Protein AF-A0A812PXY2-F1 (afdb_monomer_lite)

Foldseek 3Di:
DVVVVVVVVVVVVVVVVVVLVVLLVVLVVQCPDDEAEDQDPPDPCLPPVVVQANHKYKAKFWWPPVLKAWADQDWDADPVLDTATFTFIWTWGQHPVRATATEGPGTDGPVCPDCVNPDDDGFMKIFIFGKHQWDDQDPCCVPPPDDADLVVSGHHTGQQLSSLVSNPGPPSSNSRRTHGYTPDIGTPPPPPPDPVVVLVVVPPPPVVSVCVSNNDRDPCGPCNQVPPVDPPCPDPQADLCLLLPHDPCVVVVHPPPPSHDNDPVVSVSLVVDPCNVVSNVD

InterPro domains:
  IPR002994 Surfeit locus 1/Shy1 [PF02104] (2-168)
  IPR002994 Surfeit locus 1/Shy1 [PS50895] (1-282)
  IPR002994 Surfeit locus 1/Shy1 [cd06662] (8-165)
  IPR045214 Surfeit locus 1/4 [PTHR23427] (3-172)

Radius of gyration: 22.02 Å; chains: 1; bounding box: 52×73×51 Å

Sequence (282 aa):
MCFLLVSSLGMWQLRRMKWKKELIEMRRQRLAMPRIQVTGSPFPWKDQVQDYIYRVVEVRGVFDHTNEMHVGPRPGSDESGETTPGVLVVTPLRLEDGSTVMVNRGHLAAHRMDRATRPEVPTWVRVRGVLEEGEIPNLIGRYARIKNRPDRNQYLYLIAPELAENANARNHEECSQAALQAFEPLYSNWRVEDDLSRMYLKDACSICLEAFVLGTNRDVSKKDKINGPGLNFSADDYCKYFLVGYCPGKTLGREVESNKLHSIGVREEFKAHKDYEKYKRS

pLDDT: mean 73.77, std 17.9, range [30.12, 94.25]

Organism: NCBI:txid878477

Secondary structure (DSSP, 8-state):
-HHHHHHHHHHHHHHHHHHHHHHHHHHHHHHHSPPEEE-SSSPTTSS-HHHHTT-EEEEEEEE-GGG-EEEEEEEEE-TT--EEEEEEEEEEEEETTS-EEEEEEEEEEGGG--GGG------EEEEEEEEE-B----HHHHHHPPPPBGGGTEESS-BHHHHHHHTT-TTHHHHHH-EEEEEEEEETTS-TT-HHHHHHHH---HHHHHHHHH-TT----HHHHHHSS---TTSTTB-HHHHHT--HHHHTT------SB--HHHHHHHHH-TTHHHHHT-

Structure (mmCIF, N/CA/C/O backbone):
data_AF-A0A812PXY2-F1
#
_entry.id   AF-A0A812PXY2-F1
#
loop_
_atom_site.group_PDB
_atom_site.id
_atom_site.type_symbol
_atom_site.label_atom_id
_atom_site.label_alt_id
_atom_site.label_comp_id
_atom_site.label_asym_id
_atom_site.label_entity_id
_atom_site.label_seq_id
_atom_site.pdbx_PDB_ins_code
_atom_site.Cartn_x
_atom_site.Cartn_y
_atom_site.Cartn_z
_atom_site.occupancy
_atom_site.B_iso_or_equiv
_atom_site.auth_seq_id
_atom_site.auth_comp_id
_atom_site.auth_asym_id
_atom_site.auth_atom_id
_atom_site.pdbx_PDB_model_num
ATOM 1 N N . MET A 1 1 ? 0.255 43.396 15.398 1.00 71.88 1 MET A N 1
ATOM 2 C CA . MET A 1 1 ? 0.038 42.481 14.252 1.00 71.88 1 MET A CA 1
ATOM 3 C C . MET A 1 1 ? 0.950 41.250 14.304 1.00 71.88 1 MET A C 1
ATOM 5 O O . MET A 1 1 ? 0.424 40.147 14.327 1.00 71.88 1 MET A O 1
ATOM 9 N N . CYS A 1 2 ? 2.280 41.397 14.423 1.00 84.94 2 CYS A N 1
ATOM 10 C CA . CYS A 1 2 ? 3.213 40.253 14.480 1.00 84.94 2 CYS A CA 1
ATOM 11 C C . CYS A 1 2 ? 2.979 39.288 15.656 1.00 84.94 2 CYS A C 1
ATOM 13 O O . CYS A 1 2 ? 3.056 38.080 15.469 1.00 84.94 2 CYS A O 1
ATOM 15 N N . PHE A 1 3 ? 2.632 39.799 16.844 1.00 90.06 3 PHE A N 1
ATOM 16 C CA . PHE A 1 3 ? 2.371 38.956 18.018 1.00 90.06 3 PHE A CA 1
ATOM 17 C C . PHE A 1 3 ? 1.226 37.956 17.783 1.00 90.06 3 PHE A C 1
ATOM 19 O O . PHE A 1 3 ? 1.390 36.766 18.016 1.00 90.06 3 PHE A O 1
ATOM 26 N N . LEU A 1 4 ?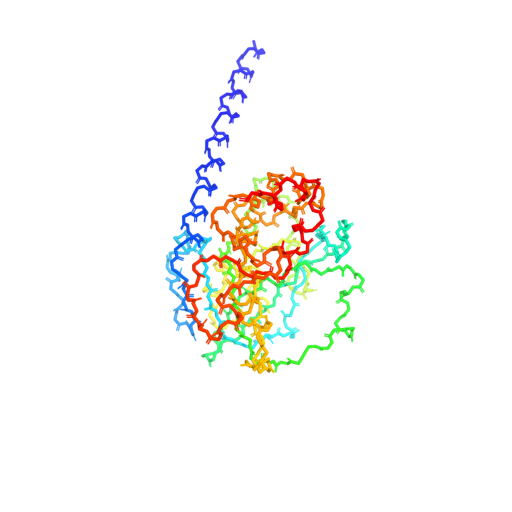 0.102 38.412 17.215 1.00 93.88 4 LEU A N 1
ATOM 27 C CA . LEU A 1 4 ? -1.055 37.555 16.922 1.00 93.88 4 LEU A CA 1
ATOM 28 C C . LEU A 1 4 ? -0.730 36.465 15.893 1.00 93.88 4 LEU A C 1
ATOM 30 O O . LEU A 1 4 ? -1.200 35.336 16.031 1.00 93.88 4 LEU A O 1
ATOM 34 N N . LEU A 1 5 ? 0.099 36.777 14.892 1.00 93.25 5 LEU A N 1
ATOM 35 C CA . LEU A 1 5 ? 0.554 35.798 13.901 1.00 93.25 5 LEU A CA 1
ATOM 36 C C . LEU A 1 5 ? 1.435 34.720 14.540 1.00 93.25 5 LEU A C 1
ATOM 38 O O . LEU A 1 5 ? 1.198 33.532 14.324 1.00 93.25 5 LEU A O 1
ATOM 42 N N . VAL A 1 6 ? 2.405 35.115 15.369 1.00 92.94 6 VAL A N 1
ATOM 43 C CA . VAL A 1 6 ? 3.306 34.174 16.053 1.00 92.94 6 VAL A CA 1
ATOM 44 C C . VAL A 1 6 ? 2.543 33.306 17.052 1.00 92.94 6 VAL A C 1
ATOM 46 O O . VAL A 1 6 ? 2.734 32.092 17.062 1.00 92.94 6 VAL A O 1
ATOM 49 N N . SER A 1 7 ? 1.627 33.876 17.839 1.00 93.12 7 SER A N 1
ATOM 50 C CA . SER A 1 7 ? 0.784 33.099 18.757 1.00 93.12 7 SER A CA 1
ATOM 51 C C . SER A 1 7 ? -0.128 32.117 18.012 1.00 93.12 7 SER A C 1
ATOM 53 O O . SER A 1 7 ? -0.275 30.971 18.441 1.00 93.12 7 SER A O 1
ATOM 55 N N . SER A 1 8 ? -0.692 32.521 16.867 1.00 93.75 8 SER A N 1
ATOM 56 C CA . SER A 1 8 ? -1.536 31.649 16.035 1.00 93.75 8 SER A CA 1
ATOM 57 C C . SER A 1 8 ? -0.739 30.491 15.431 1.00 93.75 8 SER A C 1
ATOM 59 O O . SER A 1 8 ? -1.168 29.337 15.502 1.00 93.75 8 SER A O 1
ATOM 61 N N . LEU A 1 9 ? 0.454 30.772 14.896 1.00 94.00 9 LEU A N 1
ATOM 62 C CA . LEU A 1 9 ? 1.370 29.749 14.388 1.00 94.00 9 LEU A CA 1
ATOM 63 C C . LEU A 1 9 ? 1.865 28.827 15.508 1.00 94.00 9 LEU A C 1
ATOM 65 O O . LEU A 1 9 ? 1.906 27.614 15.317 1.00 94.00 9 LEU A O 1
ATOM 69 N N . GLY A 1 10 ? 2.174 29.366 16.689 1.00 93.19 10 GLY A N 1
ATOM 70 C CA . GLY A 1 10 ? 2.560 28.583 17.864 1.00 93.19 10 GLY A CA 1
ATOM 71 C C . GLY A 1 10 ? 1.462 27.610 18.296 1.00 93.19 10 GLY A C 1
ATOM 72 O O . GLY A 1 10 ? 1.720 26.421 18.495 1.00 93.19 10 GLY A O 1
ATOM 73 N N . MET A 1 11 ? 0.209 28.071 18.344 1.00 94.25 11 MET A N 1
ATOM 74 C CA . MET A 1 11 ? -0.930 27.202 18.649 1.00 94.25 11 MET A CA 1
ATOM 75 C C . MET A 1 11 ? -1.147 26.136 17.567 1.00 94.25 11 MET A C 1
ATOM 77 O O . MET A 1 11 ? -1.445 24.981 17.885 1.00 94.25 11 MET A O 1
ATOM 81 N N . TRP A 1 12 ? -0.957 26.488 16.291 1.00 92.62 12 TRP A N 1
ATOM 82 C CA . TRP A 1 12 ? -1.013 25.523 15.192 1.00 92.62 12 TRP A CA 1
ATOM 83 C C . TRP A 1 12 ? 0.063 24.442 15.322 1.00 92.62 12 TRP A C 1
ATOM 85 O O . TRP A 1 12 ? -0.259 23.262 15.194 1.00 92.62 12 TRP A O 1
ATOM 95 N N . GLN A 1 13 ? 1.306 24.807 15.649 1.00 90.38 13 GLN A N 1
ATOM 96 C CA . GLN A 1 13 ? 2.397 23.848 15.864 1.00 90.38 13 GLN A CA 1
ATOM 97 C C . GLN A 1 13 ? 2.069 22.863 16.997 1.00 90.38 13 GLN A C 1
ATOM 99 O O . GLN A 1 13 ? 2.233 21.652 16.830 1.00 90.38 13 GLN A O 1
ATOM 104 N N . LEU A 1 14 ? 1.523 23.347 18.121 1.00 91.25 14 LEU A N 1
ATOM 105 C CA . LEU A 1 14 ? 1.106 22.486 19.235 1.00 91.25 14 LEU A CA 1
ATOM 106 C C . LEU A 1 14 ? -0.027 21.530 18.838 1.00 91.25 14 LEU A C 1
ATOM 108 O O . LEU A 1 14 ? 0.042 20.335 19.138 1.00 91.25 14 LEU A O 1
ATOM 112 N N . ARG A 1 15 ? -1.049 22.028 18.128 1.00 90.44 15 ARG A N 1
ATOM 113 C CA . ARG A 1 15 ? -2.142 21.192 17.596 1.00 90.44 15 ARG A CA 1
ATOM 114 C C . ARG A 1 15 ? -1.618 20.158 16.598 1.00 90.44 15 ARG A C 1
ATOM 116 O O . ARG A 1 15 ? -1.981 18.989 16.682 1.00 90.44 15 ARG A O 1
ATOM 123 N N . ARG A 1 16 ? -0.716 20.559 15.697 1.00 87.94 16 ARG A N 1
ATOM 124 C CA . ARG A 1 16 ? -0.094 19.684 14.694 1.00 87.94 16 ARG A CA 1
ATOM 125 C C . ARG A 1 16 ? 0.729 18.578 15.345 1.00 87.94 16 ARG A C 1
ATOM 127 O O . ARG A 1 16 ? 0.672 17.443 14.876 1.00 87.94 16 ARG A O 1
ATOM 134 N N . MET A 1 17 ? 1.466 18.891 16.412 1.00 91.12 17 MET A N 1
ATOM 135 C CA . MET A 1 17 ? 2.205 17.899 17.192 1.00 91.12 17 MET A CA 1
ATOM 136 C C . MET A 1 17 ? 1.257 16.896 17.858 1.00 91.12 17 MET A C 1
ATOM 138 O O . MET A 1 17 ? 1.492 15.696 17.735 1.00 91.12 17 MET A O 1
ATOM 142 N N . LYS A 1 18 ? 0.199 17.364 18.538 1.00 90.50 18 LYS A N 1
ATOM 143 C CA . LYS A 1 18 ? -0.792 16.483 19.185 1.00 90.50 18 LYS A CA 1
ATOM 144 C C . LYS A 1 18 ? -1.434 15.532 18.176 1.00 90.50 18 LYS A C 1
ATOM 146 O O . LYS A 1 18 ? -1.333 14.324 18.353 1.00 90.50 18 LYS A O 1
ATOM 151 N N . TRP A 1 19 ? -1.921 16.068 17.054 1.00 86.75 19 TRP A N 1
ATOM 152 C CA . TRP A 1 19 ? -2.482 15.258 15.971 1.00 86.75 19 TRP A CA 1
ATOM 153 C C . TRP A 1 19 ? -1.487 14.210 15.442 1.00 86.75 19 TRP A C 1
ATOM 155 O O . TRP A 1 19 ? -1.846 13.053 15.247 1.00 86.75 19 TRP A O 1
ATOM 165 N N . LYS A 1 20 ? -0.208 14.574 15.241 1.00 85.25 20 LYS A N 1
ATOM 166 C CA . LYS A 1 20 ? 0.814 13.598 14.818 1.00 85.25 20 LYS A CA 1
ATOM 167 C C . LYS A 1 20 ? 1.026 12.484 15.843 1.00 85.25 20 LYS A C 1
ATOM 169 O O . LYS A 1 20 ? 1.212 11.342 15.439 1.00 85.25 20 LYS A O 1
ATOM 174 N N . LYS A 1 21 ? 1.033 12.806 17.139 1.00 86.50 21 LYS A N 1
ATOM 175 C CA . LYS A 1 21 ? 1.196 11.807 18.206 1.00 86.50 21 LYS A CA 1
ATOM 176 C C . LYS A 1 21 ? 0.015 10.841 18.243 1.00 86.50 21 LYS A C 1
ATOM 178 O O . LYS A 1 21 ? 0.239 9.638 18.271 1.00 86.50 21 LYS A O 1
ATOM 183 N N . GLU A 1 22 ? -1.208 11.361 18.168 1.00 89.75 22 GLU A N 1
ATOM 184 C CA . GLU A 1 22 ? -2.434 10.553 18.105 1.00 89.75 22 GLU A CA 1
ATOM 185 C C . GLU A 1 22 ? -2.438 9.628 16.880 1.00 89.75 22 GLU A C 1
ATOM 187 O O . GLU A 1 22 ? -2.766 8.451 16.997 1.00 89.75 22 GLU A O 1
ATOM 192 N N . LEU A 1 23 ? -1.992 10.121 15.719 1.00 86.38 23 LEU A N 1
ATOM 193 C CA . LEU A 1 23 ? -1.883 9.316 14.500 1.00 86.38 23 LEU A CA 1
ATOM 194 C C . LEU A 1 23 ? -0.870 8.167 14.638 1.00 86.38 23 LEU A C 1
ATOM 196 O O . LEU A 1 23 ? -1.152 7.048 14.217 1.00 86.38 23 LEU A O 1
ATOM 200 N N . ILE A 1 24 ? 0.304 8.439 15.216 1.00 82.75 24 ILE A N 1
ATOM 201 C CA . ILE A 1 24 ? 1.340 7.422 15.464 1.00 82.75 24 ILE A CA 1
ATOM 202 C C . ILE A 1 24 ? 0.819 6.355 16.425 1.00 82.75 24 ILE A C 1
ATOM 204 O O . ILE A 1 24 ? 1.005 5.165 16.179 1.00 82.75 24 ILE A O 1
ATOM 208 N N . GLU A 1 25 ? 0.166 6.776 17.506 1.00 84.12 25 GLU A N 1
ATOM 209 C CA . GLU A 1 25 ? -0.363 5.862 18.514 1.00 84.12 25 GLU A CA 1
ATOM 210 C C . GLU A 1 25 ? -1.478 4.980 17.944 1.00 84.12 25 GLU A C 1
ATOM 212 O O . GLU A 1 25 ? -1.441 3.761 18.094 1.00 84.12 25 GLU A O 1
ATOM 217 N N . MET A 1 26 ? -2.401 5.566 17.179 1.00 87.50 26 MET A N 1
ATOM 218 C CA . MET A 1 26 ? -3.436 4.811 16.476 1.00 87.50 26 MET A CA 1
ATOM 219 C C . MET A 1 26 ? -2.831 3.773 15.517 1.00 87.50 26 MET A C 1
ATOM 221 O O . MET A 1 26 ? -3.258 2.618 15.525 1.00 87.50 26 MET A O 1
ATOM 225 N N . ARG A 1 27 ? -1.800 4.136 14.739 1.00 87.00 27 ARG A N 1
ATOM 226 C CA . ARG A 1 27 ? -1.104 3.181 13.859 1.00 87.00 27 ARG A CA 1
ATOM 227 C C . ARG A 1 27 ? -0.474 2.039 14.642 1.00 87.00 27 ARG A C 1
ATOM 229 O O . ARG A 1 27 ? -0.661 0.889 14.267 1.00 87.00 27 ARG A O 1
ATOM 236 N N . ARG A 1 28 ? 0.235 2.335 15.737 1.00 79.81 28 ARG A N 1
ATOM 237 C CA . ARG A 1 28 ? 0.838 1.306 16.604 1.00 79.81 28 ARG A CA 1
ATOM 238 C C . ARG A 1 28 ? -0.207 0.324 17.113 1.00 79.81 28 ARG A C 1
ATOM 240 O O . ARG A 1 28 ? -0.012 -0.881 16.993 1.00 79.81 28 ARG A O 1
ATOM 247 N N . GLN A 1 29 ? -1.323 0.838 17.622 1.00 82.56 29 GLN A N 1
ATOM 248 C CA . GLN A 1 29 ? -2.409 0.008 18.136 1.00 82.56 29 GLN A CA 1
ATOM 249 C C . GLN A 1 29 ? -2.995 -0.887 17.042 1.00 82.56 29 GLN A C 1
ATOM 251 O O . GLN A 1 29 ? -3.134 -2.086 17.256 1.00 82.56 29 GLN A O 1
ATOM 256 N N . ARG A 1 30 ? -3.285 -0.338 15.856 1.00 86.62 30 ARG A N 1
ATOM 257 C CA . ARG A 1 30 ? -3.870 -1.101 14.740 1.00 86.62 30 ARG A CA 1
ATOM 258 C C . ARG A 1 30 ? -2.914 -2.130 14.137 1.00 86.62 30 ARG A C 1
ATOM 260 O O . ARG A 1 30 ? -3.362 -3.211 13.758 1.00 86.62 30 ARG A O 1
ATOM 267 N N . LEU A 1 31 ? -1.618 -1.831 14.097 1.00 81.00 31 LEU A N 1
ATOM 268 C CA . LEU A 1 31 ? -0.589 -2.767 13.639 1.00 81.00 31 LEU A CA 1
ATOM 269 C C . LEU A 1 31 ? -0.352 -3.909 14.639 1.00 81.00 31 LEU A C 1
ATOM 271 O O . LEU A 1 31 ? -0.017 -5.012 14.221 1.00 81.00 31 LEU A O 1
ATOM 275 N N . ALA A 1 32 ? -0.567 -3.667 15.936 1.00 78.88 32 ALA A N 1
ATOM 276 C CA . ALA A 1 32 ? -0.479 -4.688 16.983 1.00 78.88 32 ALA A CA 1
ATOM 277 C C . ALA A 1 32 ? -1.732 -5.583 17.087 1.00 78.88 32 ALA A C 1
ATOM 279 O O . ALA A 1 32 ? -1.710 -6.595 17.788 1.00 78.88 32 ALA A O 1
ATOM 280 N N . MET A 1 33 ? -2.835 -5.229 16.417 1.00 81.12 33 MET A N 1
ATOM 281 C CA . MET A 1 33 ? -4.054 -6.044 16.418 1.00 81.12 33 MET A CA 1
ATOM 282 C C . MET A 1 33 ? -3.860 -7.366 15.661 1.00 81.12 33 MET A C 1
ATOM 284 O O . MET A 1 33 ? -3.040 -7.447 14.744 1.00 81.12 33 MET A O 1
ATOM 288 N N . PRO A 1 34 ? -4.677 -8.397 15.960 1.00 82.94 34 PRO A N 1
ATOM 289 C CA . PRO A 1 34 ? -4.674 -9.635 15.195 1.00 82.94 34 PRO A CA 1
ATOM 290 C C . PRO A 1 34 ? -4.859 -9.382 13.696 1.00 82.94 34 PRO A C 1
ATOM 292 O O . PRO A 1 34 ? -5.712 -8.584 13.279 1.00 82.94 34 PRO A O 1
ATOM 295 N N . ARG A 1 35 ? -4.058 -10.096 12.898 1.00 86.25 35 ARG A N 1
ATOM 296 C CA . ARG A 1 35 ? -4.095 -10.032 11.436 1.00 86.25 35 ARG A CA 1
ATOM 297 C C . ARG A 1 35 ? -5.448 -10.482 10.894 1.00 86.25 35 ARG A C 1
ATOM 299 O O . ARG A 1 35 ? -6.029 -11.456 11.373 1.00 86.25 35 ARG A O 1
ATOM 306 N N . ILE A 1 36 ? -5.908 -9.809 9.852 1.00 89.62 36 ILE A N 1
ATOM 307 C CA . ILE A 1 36 ? -7.141 -10.158 9.148 1.00 89.62 36 ILE A CA 1
ATOM 308 C C . ILE A 1 36 ? -6.786 -11.120 8.019 1.00 89.62 36 ILE A C 1
ATOM 310 O O . ILE A 1 36 ? -5.872 -10.853 7.244 1.00 89.62 36 ILE A O 1
ATOM 314 N N . GLN A 1 37 ? -7.495 -12.240 7.933 1.00 89.25 37 GLN A N 1
ATOM 315 C CA . GLN A 1 37 ? -7.378 -13.177 6.818 1.00 89.25 37 GLN A CA 1
ATOM 316 C C . GLN A 1 37 ? -8.470 -12.856 5.802 1.00 89.25 37 GLN A C 1
ATOM 318 O O . GLN A 1 37 ? -9.643 -12.811 6.173 1.00 89.25 37 GLN A O 1
ATOM 323 N N . VAL A 1 38 ? -8.096 -12.633 4.544 1.00 90.12 38 VAL A N 1
ATOM 324 C CA . VAL A 1 38 ? -9.052 -12.383 3.460 1.00 90.12 38 VAL A CA 1
ATOM 325 C C . VAL A 1 38 ? -8.894 -13.454 2.394 1.00 90.12 38 VAL A C 1
ATOM 327 O O . VAL A 1 38 ? -7.847 -13.581 1.760 1.00 90.12 38 VAL A O 1
ATOM 330 N N . THR A 1 39 ? -9.955 -14.237 2.221 1.00 87.19 39 THR A N 1
ATOM 331 C CA . THR A 1 39 ? -10.020 -15.365 1.281 1.00 87.19 39 THR A CA 1
ATOM 332 C C . THR A 1 39 ? -10.905 -15.082 0.070 1.00 87.19 39 THR A C 1
ATOM 334 O O . THR A 1 39 ? -10.841 -15.826 -0.902 1.00 87.19 39 THR A O 1
ATOM 337 N N . GLY A 1 40 ? -11.712 -14.019 0.110 1.00 89.50 40 GLY A N 1
ATOM 338 C CA . GLY A 1 40 ? -12.606 -13.635 -0.977 1.00 89.50 40 GLY A CA 1
ATOM 339 C C . GLY A 1 40 ? -13.506 -12.456 -0.615 1.00 89.50 40 GLY A C 1
ATOM 340 O O . GLY A 1 40 ? -13.426 -11.928 0.497 1.00 89.50 40 GLY A O 1
ATOM 341 N N . SER A 1 41 ? -14.348 -12.057 -1.564 1.00 88.00 41 SER A N 1
ATOM 342 C CA . SER A 1 41 ? -15.369 -11.016 -1.416 1.00 88.00 41 SER A CA 1
ATOM 343 C C . SER A 1 41 ? -16.653 -11.581 -0.768 1.00 88.00 41 SER A C 1
ATOM 345 O O . SER A 1 41 ? -17.022 -12.727 -1.044 1.00 88.00 41 SER A O 1
ATOM 347 N N . PRO A 1 42 ? -17.368 -10.804 0.070 1.00 90.75 42 PRO A N 1
ATOM 348 C CA . PRO A 1 42 ? -17.071 -9.423 0.445 1.00 90.75 42 PRO A CA 1
ATOM 349 C C . PRO A 1 42 ? -15.917 -9.304 1.442 1.00 90.75 42 PRO A C 1
ATOM 351 O O . PRO A 1 42 ? -15.810 -10.081 2.392 1.00 90.75 42 PRO A O 1
ATOM 354 N N . PHE A 1 43 ? -15.065 -8.297 1.248 1.00 91.56 43 PHE A N 1
ATOM 355 C CA . PHE A 1 43 ? -13.991 -8.002 2.192 1.00 91.56 43 PHE A CA 1
ATOM 356 C C . PHE A 1 43 ? -14.535 -7.491 3.536 1.00 91.56 43 PHE A C 1
ATOM 358 O O . PHE A 1 43 ? -15.528 -6.761 3.559 1.00 91.56 43 PHE A O 1
ATOM 365 N N . PRO A 1 44 ? -13.857 -7.783 4.667 1.00 90.50 44 PRO A N 1
ATOM 366 C CA . PRO A 1 44 ? -14.310 -7.374 6.004 1.00 90.50 44 PRO A CA 1
ATOM 367 C C . PRO A 1 44 ? -14.513 -5.865 6.185 1.00 90.50 44 PRO A C 1
ATOM 369 O O . PRO A 1 44 ? -15.232 -5.434 7.082 1.00 90.50 44 PRO A O 1
ATOM 372 N N . TRP A 1 45 ? -13.856 -5.060 5.352 1.00 90.44 45 TRP A N 1
ATOM 373 C CA . TRP A 1 45 ? -13.865 -3.604 5.422 1.00 90.44 45 TRP A CA 1
ATOM 374 C C . TRP A 1 45 ? -14.797 -2.932 4.412 1.00 90.44 45 TRP A C 1
ATOM 376 O O . TRP A 1 45 ? -14.796 -1.704 4.347 1.00 90.44 45 TRP A O 1
ATOM 386 N N . LYS A 1 46 ? -15.592 -3.708 3.660 1.00 89.94 46 LYS A N 1
ATOM 387 C CA . LYS A 1 46 ? -16.483 -3.210 2.602 1.00 89.94 46 LYS A CA 1
ATOM 388 C C . LYS A 1 46 ? -17.315 -1.998 3.032 1.00 89.94 46 LYS A C 1
ATOM 390 O O . LYS A 1 46 ? -17.405 -1.031 2.285 1.00 89.94 46 LYS A O 1
ATOM 395 N N . ASP A 1 47 ? -17.895 -2.036 4.228 1.00 89.38 47 ASP A N 1
ATOM 396 C CA . ASP A 1 47 ? -18.792 -0.972 4.697 1.00 89.38 47 ASP A CA 1
ATOM 397 C C . ASP A 1 47 ? -18.082 0.076 5.575 1.00 89.38 47 ASP A C 1
ATOM 399 O O . ASP A 1 47 ? -18.599 1.172 5.784 1.00 89.38 47 ASP A O 1
ATOM 403 N N . GLN A 1 48 ? -16.901 -0.246 6.118 1.00 90.19 48 GLN A N 1
ATOM 404 C CA . GLN A 1 48 ? -16.223 0.550 7.153 1.00 90.19 48 GLN A CA 1
ATOM 405 C C . GLN A 1 48 ? -14.698 0.574 6.982 1.00 90.19 48 GLN A C 1
ATOM 407 O O . GLN A 1 48 ? -13.951 0.297 7.917 1.00 90.19 48 GLN A O 1
ATOM 412 N N . VAL A 1 49 ? -14.198 0.941 5.797 1.00 90.31 49 VAL A N 1
ATOM 413 C CA . VAL A 1 49 ? -12.752 0.901 5.496 1.00 90.31 49 VAL A CA 1
ATOM 414 C C . VAL A 1 49 ? -11.870 1.640 6.508 1.00 90.31 49 VAL A C 1
ATOM 416 O O . VAL A 1 49 ? -10.798 1.155 6.874 1.00 90.31 49 VAL A O 1
ATOM 419 N N . GLN A 1 50 ? -12.352 2.762 7.040 1.00 90.56 50 GLN A N 1
ATOM 420 C CA . GLN A 1 50 ? -11.615 3.620 7.972 1.00 90.56 50 GLN A CA 1
ATOM 421 C C . GLN A 1 50 ? -11.232 2.929 9.289 1.00 90.56 50 GLN A C 1
ATOM 423 O O . GLN A 1 50 ? -10.203 3.270 9.886 1.00 90.56 50 GLN A O 1
ATOM 428 N N . ASP A 1 51 ? -11.991 1.920 9.715 1.00 91.06 51 ASP A N 1
ATOM 429 C CA . ASP A 1 51 ? -11.701 1.143 10.926 1.00 91.06 51 ASP A CA 1
ATOM 430 C C . ASP A 1 51 ? -10.616 0.083 10.693 1.00 91.06 51 ASP A C 1
ATOM 432 O O . ASP A 1 51 ? -9.968 -0.386 11.633 1.00 91.06 51 ASP A O 1
ATOM 436 N N . TYR A 1 52 ? -10.360 -0.241 9.426 1.00 92.44 52 TYR A N 1
ATOM 437 C CA . TYR A 1 52 ? -9.405 -1.256 8.998 1.00 92.44 52 TYR A CA 1
ATOM 438 C C . TYR A 1 52 ? -8.090 -0.675 8.466 1.00 92.44 52 TYR A C 1
ATOM 440 O O . TYR A 1 52 ? -7.093 -1.398 8.424 1.00 92.44 52 TYR A O 1
ATOM 448 N N . ILE A 1 53 ? -8.037 0.615 8.108 1.00 91.88 53 ILE A N 1
ATOM 449 C CA . ILE A 1 53 ? -6.786 1.271 7.690 1.00 91.88 53 ILE A CA 1
ATOM 450 C C . ILE A 1 53 ? -5.710 1.107 8.775 1.00 91.88 53 ILE A C 1
ATOM 452 O O . ILE A 1 53 ? -5.979 1.276 9.963 1.00 91.88 53 ILE A O 1
ATOM 456 N N . TYR A 1 54 ? -4.479 0.810 8.368 1.00 88.31 54 TYR A N 1
ATOM 457 C CA . TYR A 1 54 ? -3.325 0.485 9.211 1.00 88.31 54 TYR A CA 1
ATOM 458 C C . TYR A 1 54 ? -3.390 -0.861 9.946 1.00 88.31 54 TYR A C 1
ATOM 460 O O . TYR A 1 54 ? -2.536 -1.125 10.791 1.00 88.31 54 TYR A O 1
ATOM 468 N N . ARG A 1 55 ? -4.358 -1.734 9.639 1.00 90.19 55 ARG A N 1
ATOM 469 C CA . ARG A 1 55 ? -4.342 -3.123 10.122 1.00 90.19 55 ARG A CA 1
ATOM 470 C C . ARG A 1 55 ? -3.551 -4.027 9.182 1.00 90.19 55 ARG A C 1
ATOM 472 O O . ARG A 1 55 ? -3.497 -3.800 7.973 1.00 90.19 55 ARG A O 1
ATOM 479 N N . VAL A 1 56 ? -2.970 -5.080 9.753 1.00 86.06 56 VAL A N 1
ATOM 480 C CA . VAL A 1 56 ? -2.282 -6.130 8.993 1.00 86.06 56 VAL A CA 1
ATOM 481 C C . VAL A 1 56 ? -3.310 -7.063 8.358 1.00 86.06 56 VAL A C 1
ATOM 483 O O . VAL A 1 56 ? -4.170 -7.620 9.048 1.00 86.06 56 VAL A O 1
ATOM 486 N N . VAL A 1 57 ? -3.190 -7.261 7.049 1.00 90.56 57 VAL A N 1
ATOM 487 C CA . VAL A 1 57 ? -4.033 -8.152 6.251 1.00 90.56 57 VAL A CA 1
ATOM 488 C C . VAL A 1 57 ? -3.157 -9.202 5.570 1.00 90.56 57 VAL A C 1
ATOM 490 O O . VAL A 1 57 ? -2.084 -8.894 5.047 1.00 90.56 57 VAL A O 1
ATOM 493 N N . GLU A 1 58 ? -3.621 -10.448 5.582 1.00 86.62 58 GLU A N 1
ATOM 494 C CA . GLU A 1 58 ? -3.046 -11.570 4.844 1.00 86.62 58 GLU A CA 1
ATOM 495 C C . GLU A 1 58 ? -4.039 -12.024 3.770 1.00 86.62 58 GLU A C 1
ATOM 497 O O . GLU A 1 58 ? -5.207 -12.298 4.062 1.00 86.62 58 GLU A O 1
ATOM 502 N N . VAL A 1 59 ? -3.561 -12.095 2.531 1.00 90.12 59 VAL A N 1
ATOM 503 C CA . VAL A 1 59 ? -4.321 -12.524 1.349 1.00 90.12 59 VAL A CA 1
ATOM 504 C C . VAL A 1 59 ? -3.536 -13.585 0.593 1.00 90.12 59 VAL A C 1
ATOM 506 O O . VAL A 1 59 ? -2.303 -13.594 0.615 1.00 90.12 59 VAL A O 1
ATOM 509 N N . ARG A 1 60 ? -4.238 -14.473 -0.110 1.00 87.50 60 ARG A N 1
ATOM 510 C CA . ARG A 1 60 ? -3.628 -15.474 -0.990 1.00 87.50 60 ARG A CA 1
ATOM 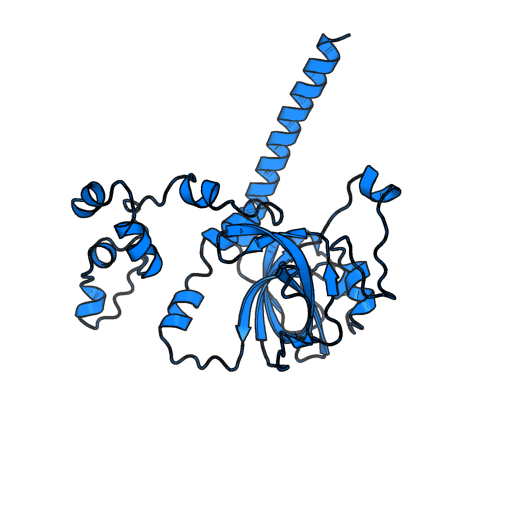511 C C . ARG A 1 60 ? -4.221 -15.367 -2.387 1.00 87.50 60 ARG A C 1
ATOM 513 O O . ARG A 1 60 ? -5.436 -15.385 -2.537 1.00 87.50 60 ARG A O 1
ATOM 520 N N . GLY A 1 61 ? -3.367 -15.288 -3.398 1.00 89.00 61 GLY A N 1
ATOM 521 C CA . GLY A 1 61 ? -3.800 -15.099 -4.776 1.00 89.00 61 GLY A CA 1
ATOM 522 C C . GLY A 1 61 ? -2.681 -15.284 -5.788 1.00 89.00 61 GLY A C 1
ATOM 523 O O . GLY A 1 61 ? -1.572 -15.680 -5.436 1.00 89.00 61 GLY A O 1
ATOM 524 N N . VAL A 1 62 ? -2.966 -14.964 -7.042 1.00 88.50 62 VAL A N 1
ATOM 525 C CA . VAL A 1 62 ? -1.996 -14.912 -8.138 1.00 88.50 62 VAL A CA 1
ATOM 526 C C . VAL A 1 62 ? -1.900 -13.471 -8.623 1.00 88.50 62 VAL A C 1
ATOM 528 O O . VAL A 1 62 ? -2.919 -12.806 -8.816 1.00 88.50 62 VAL A O 1
ATOM 531 N N . PHE A 1 63 ? -0.681 -12.964 -8.799 1.00 89.12 63 PHE A N 1
ATOM 532 C CA . PHE A 1 63 ? -0.482 -11.618 -9.327 1.00 89.12 63 PHE A CA 1
ATOM 533 C C . PHE A 1 63 ? -0.849 -11.550 -10.809 1.00 89.12 63 PHE A C 1
ATOM 535 O O . PHE A 1 63 ? -0.362 -12.325 -11.634 1.00 89.12 63 PHE A O 1
ATOM 542 N N . ASP A 1 64 ? -1.682 -10.575 -11.149 1.00 89.94 64 ASP A N 1
ATOM 543 C CA . ASP A 1 64 ? -1.997 -10.230 -12.525 1.00 89.94 64 ASP A CA 1
ATOM 544 C C . ASP A 1 64 ? -0.955 -9.239 -13.052 1.00 89.94 64 ASP A C 1
ATOM 546 O O . ASP A 1 64 ? -1.148 -8.022 -13.071 1.00 89.94 64 ASP A O 1
ATOM 550 N N . HIS A 1 65 ? 0.183 -9.781 -13.482 1.00 87.00 65 HIS A N 1
ATOM 551 C CA . HIS A 1 65 ? 1.281 -8.988 -14.034 1.00 87.00 65 HIS A CA 1
ATOM 552 C C . HIS A 1 65 ? 0.928 -8.307 -15.368 1.00 87.00 65 HIS A C 1
ATOM 554 O O . HIS A 1 65 ? 1.698 -7.471 -15.840 1.00 87.00 65 HIS A O 1
ATOM 560 N N . THR A 1 66 ? -0.189 -8.667 -16.018 1.00 86.12 66 THR A N 1
ATOM 561 C CA . THR A 1 66 ? -0.632 -7.986 -17.248 1.00 86.12 66 THR A CA 1
ATOM 562 C C . THR A 1 66 ? -1.159 -6.586 -16.958 1.00 86.12 66 THR A C 1
ATOM 564 O O . THR A 1 66 ? -0.931 -5.684 -17.758 1.00 86.12 66 THR A O 1
ATOM 567 N N . ASN A 1 67 ? -1.743 -6.398 -15.772 1.00 88.31 67 ASN A N 1
ATOM 568 C CA . ASN A 1 67 ? -2.283 -5.134 -15.280 1.00 88.31 67 ASN A CA 1
ATOM 569 C C . ASN A 1 67 ? -1.372 -4.508 -14.204 1.00 88.31 67 ASN A C 1
ATOM 571 O O . ASN A 1 67 ? -1.848 -3.891 -13.252 1.00 88.31 67 ASN A O 1
ATOM 575 N N . GLU A 1 68 ? -0.051 -4.693 -14.320 1.00 88.56 68 GLU A N 1
ATOM 576 C CA . GLU A 1 68 ? 0.926 -4.032 -13.448 1.00 88.56 68 GLU A CA 1
ATOM 577 C C . GLU A 1 68 ? 0.949 -2.520 -13.720 1.00 88.56 68 GLU A C 1
ATOM 579 O O . GLU A 1 68 ? 1.130 -2.078 -14.856 1.00 88.56 68 GLU A O 1
ATOM 584 N N . MET A 1 69 ? 0.792 -1.728 -12.660 1.00 90.62 69 MET A N 1
ATOM 585 C CA . MET A 1 69 ? 0.739 -0.269 -12.699 1.00 90.62 69 MET A CA 1
ATOM 586 C C . MET A 1 69 ? 1.984 0.320 -12.036 1.00 90.62 69 MET A C 1
ATOM 588 O O . MET A 1 69 ? 2.397 -0.107 -10.955 1.00 90.62 69 MET A O 1
ATOM 592 N N . HIS A 1 70 ? 2.573 1.336 -12.667 1.00 90.19 70 HIS A N 1
ATOM 593 C CA . HIS A 1 70 ? 3.731 2.056 -12.136 1.00 90.19 70 HIS A CA 1
ATOM 594 C C . HIS A 1 70 ? 3.311 3.448 -11.671 1.00 90.19 70 HIS A C 1
ATOM 596 O O . HIS A 1 70 ? 2.844 4.263 -12.468 1.00 90.19 70 HIS A O 1
ATOM 602 N N . VAL A 1 71 ? 3.483 3.719 -10.376 1.00 89.62 71 VAL A N 1
ATOM 603 C CA . VAL A 1 71 ? 3.151 5.001 -9.746 1.00 89.62 71 VAL A CA 1
ATOM 604 C C . VAL A 1 71 ? 4.434 5.786 -9.483 1.00 89.62 71 VAL A C 1
ATOM 606 O O . VAL A 1 71 ? 5.225 5.425 -8.611 1.00 89.62 71 VAL A O 1
ATOM 609 N N . GLY A 1 72 ? 4.662 6.884 -10.196 1.00 87.25 72 GLY A N 1
ATOM 610 C CA . GLY A 1 72 ? 5.837 7.717 -9.959 1.00 87.25 72 GLY A CA 1
ATOM 611 C C . GLY A 1 72 ? 5.922 8.967 -10.820 1.00 87.25 72 GLY A C 1
ATOM 612 O O . GLY A 1 72 ? 4.953 9.320 -11.479 1.00 87.25 72 GLY A O 1
ATOM 613 N N . PRO A 1 73 ? 7.058 9.679 -10.791 1.00 86.50 73 PRO A N 1
ATOM 614 C CA . PRO A 1 73 ? 8.332 9.283 -10.181 1.00 86.50 73 PRO A CA 1
ATOM 615 C C . PRO A 1 73 ? 8.303 9.266 -8.643 1.00 86.50 73 PRO A C 1
ATOM 617 O O . PRO A 1 73 ? 7.663 10.105 -8.011 1.00 86.50 73 PRO A O 1
ATOM 620 N N . ARG A 1 74 ? 9.025 8.316 -8.037 1.00 82.88 74 ARG A N 1
ATOM 621 C CA . ARG A 1 74 ? 9.201 8.178 -6.584 1.00 82.88 74 ARG A CA 1
ATOM 622 C C . ARG A 1 74 ? 10.678 8.047 -6.224 1.00 82.88 74 ARG A C 1
ATOM 624 O O . ARG A 1 74 ? 11.375 7.243 -6.847 1.00 82.88 74 ARG A O 1
ATOM 631 N N . PRO A 1 75 ? 11.172 8.809 -5.234 1.00 76.00 75 PRO A N 1
ATOM 632 C CA . PRO A 1 75 ? 12.453 8.487 -4.632 1.00 76.00 75 PRO A CA 1
ATOM 633 C C . PRO A 1 75 ? 12.305 7.171 -3.865 1.00 76.00 75 PRO A C 1
ATOM 635 O O . PRO A 1 75 ? 11.274 6.930 -3.240 1.00 76.00 75 PRO A O 1
ATOM 638 N N . GLY A 1 76 ? 13.327 6.335 -3.928 1.00 69.69 76 GLY A N 1
ATOM 639 C CA . GLY A 1 76 ? 13.448 5.160 -3.080 1.00 69.69 76 GLY A CA 1
ATOM 640 C C . GLY A 1 76 ? 14.900 4.920 -2.727 1.00 69.69 76 GLY A C 1
ATOM 641 O O . GLY A 1 76 ? 15.772 5.723 -3.068 1.00 69.69 76 GLY A O 1
ATOM 642 N N . SER A 1 77 ? 15.156 3.808 -2.058 1.00 59.66 77 SER A N 1
ATOM 643 C CA . SER A 1 77 ? 16.499 3.378 -1.686 1.00 59.66 77 SER A CA 1
ATOM 644 C C . SER A 1 77 ? 16.843 2.097 -2.435 1.00 59.66 77 SER A C 1
ATOM 646 O O . SER A 1 77 ? 16.043 1.162 -2.448 1.00 59.66 77 SER A O 1
ATOM 648 N N . ASP A 1 78 ? 18.010 2.046 -3.071 1.00 59.00 78 ASP A N 1
ATOM 649 C CA . ASP A 1 78 ? 18.499 0.795 -3.654 1.00 59.00 78 ASP A CA 1
ATOM 650 C C . ASP A 1 78 ? 19.083 -0.146 -2.580 1.00 59.00 78 ASP A C 1
ATOM 652 O O . ASP A 1 78 ? 19.143 0.182 -1.392 1.00 59.00 78 ASP A O 1
ATOM 656 N N . GLU A 1 79 ? 19.533 -1.332 -2.998 1.00 52.66 79 GLU A N 1
ATOM 657 C CA . GLU A 1 79 ? 20.181 -2.325 -2.124 1.00 52.66 79 GLU A CA 1
ATOM 658 C C . GLU A 1 79 ? 21.433 -1.761 -1.411 1.00 52.66 79 GLU A C 1
ATOM 660 O O . GLU A 1 79 ? 21.786 -2.208 -0.318 1.00 52.66 79 GLU A O 1
ATOM 665 N N . SER A 1 80 ? 22.071 -0.732 -1.984 1.00 53.03 80 SER A N 1
ATOM 666 C CA . SER A 1 80 ? 23.232 -0.031 -1.411 1.00 53.03 80 SER A CA 1
ATOM 667 C C . SER A 1 80 ? 22.841 1.006 -0.343 1.00 53.03 80 SER A C 1
ATOM 669 O O . SER A 1 80 ? 23.675 1.399 0.495 1.00 53.03 80 SER A O 1
ATOM 671 N N . GLY A 1 81 ? 21.564 1.401 -0.317 1.00 55.03 81 GLY A N 1
ATOM 672 C CA . GLY A 1 81 ? 20.997 2.440 0.540 1.00 55.03 81 GLY A CA 1
ATOM 673 C C . GLY A 1 81 ? 21.138 3.854 -0.028 1.00 55.03 81 GLY A C 1
ATOM 674 O O . GLY A 1 81 ? 21.021 4.817 0.735 1.00 55.03 81 GLY A O 1
ATOM 675 N N . GLU A 1 82 ? 21.421 3.988 -1.324 1.00 63.22 82 GLU A N 1
ATOM 676 C CA . GLU A 1 82 ? 21.485 5.270 -2.022 1.00 63.22 82 GLU A CA 1
ATOM 677 C C . GLU A 1 82 ? 20.099 5.680 -2.530 1.00 63.22 82 GLU A C 1
ATOM 679 O O . GLU A 1 82 ? 19.294 4.847 -2.956 1.00 63.22 82 GLU A O 1
ATOM 684 N N . THR A 1 83 ? 19.803 6.983 -2.482 1.00 71.94 83 THR A N 1
ATOM 685 C CA . THR A 1 83 ? 18.541 7.503 -3.013 1.00 71.94 83 THR A CA 1
ATOM 686 C C . THR A 1 83 ? 18.536 7.372 -4.528 1.00 71.94 83 THR A C 1
ATOM 688 O O . THR A 1 83 ? 19.261 8.086 -5.220 1.00 71.94 83 THR A O 1
ATOM 691 N N . THR A 1 84 ? 17.676 6.500 -5.045 1.00 74.69 84 THR A N 1
ATOM 692 C CA . THR A 1 84 ? 17.515 6.281 -6.481 1.00 74.69 84 THR A CA 1
ATOM 693 C C . THR A 1 84 ? 16.112 6.675 -6.943 1.00 74.69 84 THR A C 1
ATOM 695 O O . THR A 1 84 ? 15.119 6.429 -6.248 1.00 74.69 84 THR A O 1
ATOM 698 N N . PRO A 1 85 ? 15.984 7.315 -8.118 1.00 83.38 85 PRO A N 1
ATOM 699 C CA . PRO A 1 85 ? 14.680 7.546 -8.715 1.00 83.38 85 PRO A CA 1
ATOM 700 C C . PRO A 1 85 ? 14.080 6.217 -9.190 1.00 83.38 85 PRO A C 1
ATOM 702 O O . PRO A 1 85 ? 14.777 5.335 -9.700 1.00 83.38 85 PRO A O 1
ATOM 705 N N . GLY A 1 86 ? 12.768 6.085 -9.055 1.00 85.75 86 GLY A N 1
ATOM 706 C CA . GLY A 1 86 ? 12.039 4.897 -9.472 1.00 85.75 86 GLY A CA 1
ATOM 707 C C . GLY A 1 86 ? 10.532 5.108 -9.460 1.00 85.75 86 GLY A C 1
ATOM 708 O O . GLY A 1 86 ? 10.046 6.235 -9.585 1.00 85.75 86 GLY A O 1
ATOM 709 N N . VAL A 1 87 ? 9.798 4.013 -9.333 1.00 86.12 87 VAL A N 1
ATOM 710 C CA . VAL A 1 87 ? 8.331 3.967 -9.302 1.00 86.12 87 VAL A CA 1
ATOM 711 C C . VAL A 1 87 ? 7.881 3.026 -8.195 1.00 86.12 87 VAL A C 1
ATOM 713 O O . VAL A 1 87 ? 8.605 2.106 -7.832 1.00 86.12 87 VAL A O 1
ATOM 716 N N . LEU A 1 88 ? 6.685 3.230 -7.658 1.00 86.38 88 LEU A N 1
ATOM 717 C CA . LEU A 1 88 ? 6.008 2.206 -6.871 1.00 86.38 88 LEU A CA 1
ATOM 718 C C . LEU A 1 88 ? 5.287 1.256 -7.824 1.00 86.38 88 LEU A C 1
ATOM 720 O O . LEU A 1 88 ? 4.603 1.703 -8.746 1.00 86.38 88 LEU A O 1
ATOM 724 N N . VAL A 1 89 ? 5.437 -0.042 -7.598 1.00 87.75 89 VAL A N 1
ATOM 725 C CA . VAL A 1 89 ? 4.783 -1.070 -8.408 1.00 87.75 89 VAL A CA 1
ATOM 726 C C . VAL A 1 89 ? 3.513 -1.509 -7.700 1.00 87.75 89 VAL A C 1
ATOM 728 O O . VAL A 1 89 ? 3.570 -2.111 -6.629 1.00 87.75 89 VAL A O 1
ATOM 731 N N . VAL A 1 90 ? 2.363 -1.226 -8.304 1.00 91.38 90 VAL A N 1
ATOM 732 C CA . VAL A 1 90 ? 1.067 -1.713 -7.833 1.00 91.38 90 VAL A CA 1
ATOM 733 C C . VAL A 1 90 ? 0.597 -2.808 -8.778 1.00 91.38 90 VAL A C 1
ATOM 735 O O . VAL A 1 90 ? 0.446 -2.582 -9.976 1.00 91.38 90 VAL A O 1
ATOM 738 N N . THR A 1 91 ? 0.362 -4.003 -8.247 1.00 91.19 91 THR A N 1
ATOM 739 C CA . THR A 1 91 ? -0.082 -5.153 -9.038 1.00 91.19 91 THR A CA 1
ATOM 740 C C . THR A 1 91 ? -1.380 -5.705 -8.452 1.00 91.19 91 THR A C 1
ATOM 742 O O . THR A 1 91 ? -1.443 -5.957 -7.244 1.00 91.19 91 THR A O 1
ATOM 745 N N . PRO A 1 92 ? -2.422 -5.918 -9.272 1.00 93.88 92 PRO A N 1
ATOM 746 C CA . PRO A 1 92 ? -3.624 -6.611 -8.834 1.00 93.88 92 PRO A CA 1
ATOM 747 C C . PRO A 1 92 ? -3.304 -8.052 -8.421 1.00 93.88 92 PRO A C 1
ATOM 749 O O . PRO A 1 92 ? -2.650 -8.790 -9.158 1.00 93.88 92 PRO A O 1
ATOM 752 N N . LEU A 1 93 ? -3.785 -8.474 -7.256 1.00 92.31 93 LEU A N 1
ATOM 753 C CA . LEU A 1 93 ? -3.721 -9.857 -6.793 1.00 92.31 93 LEU A CA 1
ATOM 754 C C . LEU A 1 93 ? -5.106 -10.490 -6.945 1.00 92.31 93 LEU A C 1
ATOM 756 O O . LEU A 1 93 ? -6.055 -10.041 -6.302 1.00 92.31 93 LEU A O 1
ATOM 760 N N . ARG A 1 94 ? -5.223 -11.518 -7.790 1.00 92.38 94 ARG A N 1
ATOM 761 C CA . ARG A 1 94 ? -6.461 -12.281 -8.014 1.00 92.38 94 ARG A CA 1
ATOM 762 C C . ARG A 1 94 ? -6.570 -13.410 -6.992 1.00 92.38 94 ARG A C 1
ATOM 764 O O . ARG A 1 94 ? -5.680 -14.255 -6.927 1.00 92.38 94 ARG A O 1
ATOM 771 N N . LEU A 1 95 ? -7.633 -13.415 -6.196 1.00 91.12 95 LEU A N 1
ATOM 772 C CA . LEU A 1 95 ? -7.913 -14.434 -5.181 1.00 91.12 95 LEU A CA 1
ATOM 773 C C . LEU A 1 95 ? -8.579 -15.674 -5.806 1.00 91.12 95 LEU A C 1
ATOM 775 O O . LEU A 1 95 ? -8.977 -15.665 -6.972 1.00 91.12 95 LEU A O 1
ATOM 779 N N . GLU A 1 96 ? -8.700 -16.749 -5.020 1.00 88.69 96 GLU A N 1
ATOM 780 C CA . GLU A 1 96 ? -9.310 -18.027 -5.435 1.00 88.69 96 GLU A CA 1
ATOM 781 C C . GLU A 1 96 ? -10.761 -17.873 -5.936 1.00 88.69 96 GLU A C 1
ATOM 783 O O . GLU A 1 96 ? -11.173 -18.573 -6.857 1.00 88.69 96 GLU A O 1
ATOM 788 N N . ASP A 1 97 ? -11.520 -16.921 -5.391 1.00 88.38 97 ASP A N 1
ATOM 789 C CA . ASP A 1 97 ? -12.910 -16.623 -5.772 1.00 88.38 97 ASP A CA 1
ATOM 790 C C . ASP A 1 97 ? -13.043 -15.683 -6.995 1.00 88.38 97 ASP A C 1
ATOM 792 O O . ASP A 1 97 ? -14.154 -15.347 -7.428 1.00 88.38 97 ASP A O 1
ATOM 796 N N . GLY A 1 98 ? -11.913 -15.234 -7.551 1.00 87.50 98 GLY A N 1
ATOM 797 C CA . GLY A 1 98 ? -11.843 -14.264 -8.642 1.00 87.50 98 GLY A CA 1
ATOM 798 C C . GLY A 1 98 ? -11.992 -12.800 -8.209 1.00 87.50 98 GLY A C 1
ATOM 799 O O . GLY A 1 98 ? -12.009 -11.917 -9.075 1.00 87.50 98 GLY A O 1
ATOM 800 N N . SER A 1 99 ? -12.095 -12.519 -6.905 1.00 92.12 99 SER A N 1
ATOM 801 C CA . SER A 1 99 ? -11.969 -11.157 -6.379 1.00 92.12 99 SER A CA 1
ATOM 802 C C . SER A 1 99 ? -10.526 -10.658 -6.507 1.00 92.12 99 SER A C 1
ATOM 804 O O . SER A 1 99 ? -9.583 -11.429 -6.701 1.00 92.12 99 SER A O 1
ATOM 806 N N . THR A 1 100 ? -10.347 -9.344 -6.444 1.00 93.25 100 THR A N 1
ATOM 807 C CA . THR A 1 100 ? -9.063 -8.682 -6.653 1.00 93.25 100 THR A CA 1
ATOM 808 C C . THR A 1 100 ? -8.734 -7.771 -5.482 1.00 93.25 100 THR A C 1
ATOM 810 O O . THR A 1 100 ? -9.582 -7.007 -5.015 1.00 93.25 100 THR A O 1
ATOM 813 N N . VAL A 1 101 ? -7.476 -7.794 -5.052 1.00 92.94 101 VAL A N 1
ATOM 814 C CA . VAL A 1 101 ? -6.909 -6.846 -4.084 1.00 92.94 101 VAL A CA 1
ATOM 815 C C . VAL A 1 101 ? -5.803 -6.049 -4.771 1.00 92.94 101 VAL A C 1
ATOM 817 O O . VAL A 1 101 ? -4.938 -6.633 -5.422 1.00 92.94 101 VAL A O 1
ATOM 820 N N . MET A 1 102 ? -5.811 -4.720 -4.636 1.00 93.00 102 MET A N 1
ATOM 821 C CA . MET A 1 102 ? -4.685 -3.891 -5.077 1.00 93.00 102 MET A CA 1
ATOM 822 C C . MET A 1 102 ? -3.516 -4.080 -4.116 1.00 93.00 102 MET A C 1
ATOM 824 O O . MET A 1 102 ? -3.668 -3.830 -2.923 1.00 93.00 102 MET A O 1
ATOM 828 N N . VAL A 1 103 ? -2.351 -4.487 -4.618 1.00 91.50 103 VAL A N 1
ATOM 829 C CA . VAL A 1 103 ? -1.156 -4.680 -3.790 1.00 91.50 103 VAL A CA 1
ATOM 830 C C . VAL A 1 103 ? -0.047 -3.751 -4.263 1.00 91.50 103 VAL A C 1
ATOM 832 O O . VAL A 1 103 ? 0.445 -3.891 -5.381 1.00 91.50 103 VAL A O 1
ATOM 835 N N . ASN A 1 104 ? 0.387 -2.828 -3.406 1.00 90.38 104 ASN A N 1
ATOM 836 C CA . ASN A 1 104 ? 1.630 -2.095 -3.615 1.00 90.38 104 ASN A CA 1
ATOM 837 C C . ASN A 1 104 ? 2.808 -2.976 -3.181 1.00 90.38 104 ASN A C 1
ATOM 839 O O . ASN A 1 104 ? 2.970 -3.274 -1.997 1.00 90.38 104 ASN A O 1
ATOM 843 N N . ARG A 1 105 ? 3.620 -3.392 -4.153 1.00 82.81 105 ARG A N 1
ATOM 844 C CA . ARG A 1 105 ? 4.785 -4.271 -3.987 1.00 82.81 105 ARG A CA 1
ATOM 845 C C . ARG A 1 105 ? 6.048 -3.522 -3.554 1.00 82.81 105 ARG A C 1
ATOM 847 O O . ARG A 1 105 ? 7.046 -4.168 -3.251 1.00 82.81 105 ARG A O 1
ATOM 854 N N . GLY A 1 106 ? 6.003 -2.191 -3.506 1.00 81.69 106 GLY A N 1
ATOM 855 C CA . GLY A 1 106 ? 7.119 -1.346 -3.091 1.00 81.69 106 GLY A CA 1
ATOM 856 C C . GLY A 1 106 ? 7.802 -0.626 -4.252 1.00 81.69 106 GLY A C 1
ATOM 857 O O . GLY A 1 106 ? 7.269 -0.539 -5.361 1.00 81.69 106 GLY A O 1
ATOM 858 N N . HIS A 1 107 ? 8.968 -0.049 -3.959 1.00 81.69 107 HIS A N 1
ATOM 859 C CA . HIS A 1 107 ? 9.746 0.745 -4.908 1.00 81.69 107 HIS A CA 1
ATOM 860 C C . HIS A 1 107 ? 10.543 -0.137 -5.869 1.00 81.69 107 HIS A C 1
ATOM 862 O O . HIS A 1 107 ? 11.149 -1.134 -5.479 1.00 81.69 107 HIS A O 1
ATOM 868 N N . LEU A 1 108 ? 10.553 0.272 -7.131 1.00 80.81 108 LEU A N 1
ATOM 869 C CA . LEU A 1 108 ? 11.354 -0.289 -8.200 1.00 80.81 108 LEU A CA 1
ATOM 870 C C . LEU A 1 108 ? 12.209 0.821 -8.809 1.00 80.81 108 LEU A C 1
ATOM 872 O O . LEU A 1 108 ? 11.691 1.807 -9.341 1.00 80.81 108 LEU A O 1
ATOM 876 N N . ALA A 1 109 ? 13.526 0.639 -8.762 1.00 78.94 109 ALA A N 1
ATOM 877 C CA . ALA A 1 109 ? 14.480 1.578 -9.334 1.00 78.94 109 ALA A CA 1
ATOM 878 C C . ALA A 1 109 ? 14.304 1.720 -10.855 1.00 78.94 109 ALA A C 1
ATOM 880 O O . ALA A 1 109 ? 13.993 0.755 -11.557 1.00 78.94 109 ALA A O 1
ATOM 881 N N . ALA A 1 110 ? 14.570 2.921 -11.377 1.00 80.44 110 ALA A N 1
ATOM 882 C CA . ALA A 1 110 ? 14.306 3.256 -12.776 1.00 80.44 110 ALA A CA 1
ATOM 883 C C . ALA A 1 110 ? 14.978 2.317 -13.793 1.00 80.44 110 ALA A C 1
ATOM 885 O O . ALA A 1 110 ? 14.385 1.966 -14.808 1.00 80.44 110 ALA A O 1
ATOM 886 N N . HIS A 1 111 ? 16.191 1.854 -13.489 1.00 77.44 111 HIS A N 1
ATOM 887 C CA . HIS A 1 111 ? 16.947 0.944 -14.350 1.00 77.44 111 HIS A CA 1
ATOM 888 C C . HIS A 1 111 ? 16.354 -0.476 -14.430 1.00 77.44 111 HIS A C 1
ATOM 890 O O . HIS A 1 111 ? 16.715 -1.222 -15.333 1.00 77.44 111 HIS A O 1
ATOM 896 N N . ARG A 1 112 ? 15.452 -0.855 -13.509 1.00 72.75 112 ARG A N 1
ATOM 897 C CA . ARG A 1 112 ? 14.769 -2.164 -13.477 1.00 72.75 112 ARG A CA 1
ATOM 898 C C . ARG A 1 112 ? 13.307 -2.088 -13.933 1.00 72.75 112 ARG A C 1
ATOM 900 O O . ARG A 1 112 ? 12.575 -3.062 -13.772 1.00 72.75 112 ARG A O 1
ATOM 907 N N . MET A 1 113 ? 12.848 -0.950 -14.467 1.00 75.12 113 MET A N 1
ATOM 908 C CA . MET A 1 113 ? 11.441 -0.785 -14.861 1.00 75.12 113 MET A CA 1
ATOM 909 C C . MET A 1 113 ? 11.019 -1.746 -15.976 1.00 75.12 113 MET A C 1
ATOM 911 O O . MET A 1 113 ? 9.885 -2.229 -15.952 1.00 75.12 113 MET A O 1
ATOM 915 N N . ASP A 1 114 ? 11.916 -2.046 -16.921 1.00 74.50 114 ASP A N 1
ATOM 916 C CA . ASP A 1 114 ? 11.594 -2.889 -18.069 1.00 74.50 114 ASP A CA 1
ATOM 917 C C . ASP A 1 114 ? 11.182 -4.299 -17.625 1.00 74.50 114 ASP A C 1
ATOM 919 O O . ASP A 1 114 ? 11.959 -5.055 -17.039 1.00 74.50 114 ASP A O 1
ATOM 923 N N . ARG A 1 115 ? 9.937 -4.667 -17.928 1.00 69.25 115 ARG A N 1
ATOM 924 C CA . ARG A 1 115 ? 9.371 -5.970 -17.580 1.00 69.25 115 ARG A CA 1
ATOM 925 C C . ARG A 1 115 ? 10.067 -7.114 -18.311 1.00 69.25 115 ARG A C 1
ATOM 927 O O . ARG A 1 115 ? 10.132 -8.209 -17.760 1.00 69.25 115 ARG A O 1
ATOM 934 N N . ALA A 1 116 ? 10.635 -6.878 -19.497 1.00 68.56 116 ALA A N 1
ATOM 935 C CA . ALA A 1 116 ? 11.409 -7.902 -20.201 1.00 68.56 116 ALA A CA 1
ATOM 936 C C . ALA A 1 116 ? 12.633 -8.353 -19.384 1.00 68.56 116 ALA A C 1
ATOM 938 O O . ALA A 1 116 ? 13.046 -9.507 -19.464 1.00 68.56 116 ALA A O 1
ATOM 939 N N . THR A 1 117 ? 13.159 -7.467 -18.533 1.00 65.31 117 THR A N 1
ATOM 940 C CA . THR A 1 117 ? 14.259 -7.779 -17.609 1.00 65.31 117 THR A CA 1
ATOM 941 C C . THR A 1 117 ? 13.799 -8.484 -16.327 1.00 65.31 117 THR A C 1
ATOM 943 O O . THR A 1 117 ? 14.634 -8.945 -15.551 1.00 65.31 117 THR A O 1
ATOM 946 N N . ARG A 1 118 ? 12.479 -8.607 -16.109 1.00 67.88 118 ARG A N 1
ATOM 947 C CA . ARG A 1 118 ? 11.841 -9.195 -14.917 1.00 67.88 118 ARG A CA 1
ATOM 948 C C . ARG A 1 118 ? 10.733 -10.197 -15.297 1.00 67.88 118 ARG A C 1
ATOM 950 O O . ARG A 1 118 ? 9.554 -9.934 -15.042 1.00 67.88 118 ARG A O 1
ATOM 957 N N . PRO A 1 119 ? 11.065 -11.342 -15.919 1.00 65.81 119 PRO A N 1
ATOM 958 C CA . PRO A 1 119 ? 10.074 -12.374 -16.195 1.00 65.81 119 PRO A CA 1
ATOM 959 C C . PRO A 1 119 ? 9.593 -13.007 -14.880 1.00 65.81 119 PRO A C 1
ATOM 961 O O . PRO A 1 119 ? 10.287 -13.813 -14.266 1.00 65.81 119 PRO A O 1
ATOM 964 N N . GLU A 1 120 ? 8.392 -12.634 -14.445 1.00 70.00 120 GLU A N 1
ATOM 965 C CA . GLU A 1 120 ? 7.726 -13.213 -13.277 1.00 70.00 120 GLU A CA 1
ATOM 966 C C . GLU A 1 120 ? 6.665 -14.220 -13.736 1.00 70.00 120 GLU A C 1
ATOM 968 O O . GLU A 1 120 ? 5.796 -13.911 -14.556 1.00 70.00 120 GLU A O 1
ATOM 973 N N . VAL A 1 121 ? 6.760 -15.452 -13.228 1.00 73.44 121 VAL A N 1
ATOM 974 C CA . VAL A 1 121 ? 5.821 -16.531 -13.555 1.00 73.44 121 VAL A CA 1
ATOM 975 C C . VAL A 1 121 ? 4.582 -16.398 -12.666 1.00 73.44 121 VAL A C 1
ATOM 977 O O . VAL A 1 121 ? 4.743 -16.317 -11.443 1.00 73.44 121 VAL A O 1
ATOM 980 N N . PRO A 1 122 ? 3.356 -16.433 -13.226 1.00 77.25 122 PRO A N 1
ATOM 981 C CA . PRO A 1 122 ? 2.131 -16.388 -12.435 1.00 77.25 122 PRO A CA 1
ATOM 982 C C . PRO A 1 122 ? 2.091 -17.585 -11.481 1.00 77.25 122 PRO A C 1
ATOM 984 O O . PRO A 1 122 ? 1.901 -18.730 -11.887 1.00 77.25 122 PRO A O 1
ATOM 987 N N . THR A 1 123 ? 2.314 -17.304 -10.201 1.00 78.75 123 THR A N 1
ATOM 988 C CA . THR A 1 123 ? 2.425 -18.297 -9.130 1.00 78.75 123 THR A CA 1
ATOM 989 C C . THR A 1 123 ? 1.504 -17.892 -7.989 1.00 78.75 123 THR A C 1
ATOM 991 O O . THR A 1 123 ? 1.230 -16.707 -7.798 1.00 78.75 123 THR A O 1
ATOM 994 N N . TRP A 1 124 ? 1.028 -18.866 -7.214 1.00 81.06 124 TRP A N 1
ATOM 995 C CA . TRP A 1 124 ? 0.300 -18.581 -5.984 1.00 81.06 124 TRP A CA 1
ATOM 996 C C . TRP A 1 124 ? 1.220 -17.906 -4.966 1.00 81.06 124 TRP A C 1
ATOM 998 O O . TRP A 1 124 ? 2.292 -18.411 -4.635 1.00 81.06 124 TRP A O 1
ATOM 1008 N N . VAL A 1 125 ? 0.782 -16.768 -4.443 1.00 81.62 125 VAL A N 1
ATOM 1009 C CA . VAL A 1 125 ? 1.500 -15.977 -3.446 1.00 81.62 125 VAL A CA 1
ATOM 1010 C C . VAL A 1 125 ? 0.573 -15.705 -2.276 1.00 81.62 125 VAL A C 1
ATOM 1012 O O . VAL A 1 125 ? -0.607 -15.394 -2.444 1.00 81.62 125 VAL A O 1
ATOM 1015 N N . ARG A 1 126 ? 1.115 -15.818 -1.070 1.00 81.25 126 ARG A N 1
ATOM 1016 C CA . ARG A 1 126 ? 0.509 -15.294 0.146 1.00 81.25 126 ARG A CA 1
ATOM 1017 C C . ARG A 1 126 ? 1.168 -13.960 0.454 1.00 81.25 126 ARG A C 1
ATOM 1019 O O . ARG A 1 126 ? 2.366 -13.910 0.694 1.00 81.25 126 ARG A O 1
ATOM 1026 N N . VAL A 1 127 ? 0.401 -12.884 0.432 1.00 81.94 127 VAL A N 1
ATOM 1027 C CA . VAL A 1 127 ? 0.905 -11.537 0.686 1.00 81.94 127 VAL A CA 1
ATOM 1028 C C . VAL A 1 127 ? 0.441 -11.093 2.059 1.00 81.94 127 VAL A C 1
ATOM 1030 O O . VAL A 1 127 ? -0.754 -11.144 2.359 1.00 81.94 127 VAL A O 1
ATOM 1033 N N . ARG A 1 128 ? 1.384 -10.624 2.876 1.00 83.88 128 ARG A N 1
ATOM 1034 C CA . ARG A 1 128 ? 1.086 -9.832 4.067 1.00 83.88 128 ARG A CA 1
ATOM 1035 C C . ARG A 1 128 ? 1.403 -8.373 3.805 1.00 83.88 128 ARG A C 1
ATOM 1037 O O . ARG A 1 128 ? 2.459 -8.024 3.265 1.00 83.88 128 ARG A O 1
ATOM 1044 N N . GLY A 1 129 ? 0.475 -7.522 4.206 1.00 84.88 129 GLY A N 1
ATOM 1045 C CA . GLY A 1 129 ? 0.627 -6.090 4.065 1.00 84.88 129 GLY A CA 1
ATOM 1046 C C . GLY A 1 129 ? -0.223 -5.314 5.048 1.00 84.88 129 GLY A C 1
ATOM 1047 O O . GLY A 1 129 ? -1.029 -5.874 5.794 1.00 84.88 129 GLY A O 1
ATOM 1048 N N . VAL A 1 130 ? -0.023 -4.006 5.039 1.00 87.81 130 VAL A N 1
ATOM 1049 C CA . VAL A 1 130 ? -0.817 -3.057 5.812 1.00 87.81 130 VAL A CA 1
ATOM 1050 C C . VAL A 1 130 ? -1.860 -2.444 4.892 1.00 87.81 130 VAL A C 1
ATOM 1052 O O . VAL A 1 130 ? -1.535 -2.021 3.783 1.00 87.81 130 VAL A O 1
ATOM 1055 N N . LEU A 1 131 ? -3.115 -2.417 5.332 1.00 91.94 131 LEU A N 1
ATOM 1056 C CA . LEU A 1 131 ? -4.183 -1.782 4.567 1.00 91.94 131 LEU A CA 1
ATOM 1057 C C . LEU A 1 131 ? -4.014 -0.258 4.603 1.00 91.94 131 LEU A C 1
ATOM 1059 O O . LEU A 1 131 ? -3.990 0.335 5.682 1.00 91.94 131 LEU A O 1
ATOM 1063 N N . GLU A 1 132 ? -3.925 0.387 3.444 1.00 89.38 132 GLU A N 1
ATOM 1064 C CA . GLU A 1 132 ? -3.797 1.839 3.322 1.00 89.38 132 GLU A CA 1
ATOM 1065 C C . GLU A 1 132 ? -4.845 2.413 2.366 1.00 89.38 132 GLU A C 1
ATOM 1067 O O . GLU A 1 132 ? -5.148 1.842 1.325 1.00 89.38 132 GLU A O 1
ATOM 1072 N N . GLU A 1 133 ? -5.370 3.593 2.688 1.00 82.81 133 GLU A N 1
ATOM 1073 C CA . GLU A 1 133 ? -6.319 4.328 1.833 1.00 82.81 133 GLU A CA 1
ATOM 1074 C C . GLU A 1 133 ? -5.636 4.923 0.581 1.00 82.81 133 GLU A C 1
ATOM 1076 O O . GLU A 1 133 ? -6.283 5.373 -0.363 1.00 82.81 133 GLU A O 1
ATOM 1081 N N . GLY A 1 134 ? -4.301 4.903 0.557 1.00 81.75 134 GLY A N 1
ATOM 1082 C CA . GLY A 1 134 ? -3.479 5.541 -0.458 1.00 81.75 134 GLY A CA 1
ATOM 1083 C C . GLY A 1 134 ? -3.220 7.018 -0.166 1.00 81.75 134 GLY A C 1
ATOM 1084 O O . GLY A 1 134 ? -3.259 7.488 0.975 1.00 81.75 134 GLY A O 1
ATOM 1085 N N . GLU A 1 135 ? -2.884 7.766 -1.209 1.00 80.38 135 GLU A N 1
ATOM 1086 C CA . GLU A 1 135 ? -2.499 9.164 -1.103 1.00 80.38 135 GLU A CA 1
ATOM 1087 C C . GLU A 1 135 ? -3.708 10.088 -1.092 1.00 80.38 135 GLU A C 1
ATOM 1089 O O . GLU A 1 135 ? -4.339 10.358 -2.115 1.00 80.38 135 GLU A O 1
ATOM 1094 N N . ILE A 1 136 ? -3.982 10.643 0.087 1.00 69.94 136 ILE A N 1
ATOM 1095 C CA . ILE A 1 136 ? -5.022 11.650 0.267 1.00 69.94 136 ILE A CA 1
ATOM 1096 C C . ILE A 1 136 ? -4.470 13.010 -0.195 1.00 69.94 136 ILE A C 1
ATOM 1098 O O . ILE A 1 136 ? -3.561 13.557 0.444 1.00 69.94 136 ILE A O 1
ATOM 1102 N N . PRO A 1 137 ? -5.000 13.603 -1.282 1.00 65.38 137 PRO A N 1
ATOM 1103 C CA . PRO A 1 137 ? -4.537 14.897 -1.759 1.00 65.38 137 PRO A CA 1
ATOM 1104 C C . PRO A 1 137 ? -4.870 15.989 -0.736 1.00 65.38 137 PRO A C 1
ATOM 1106 O O . PRO A 1 137 ? -6.001 16.103 -0.256 1.00 65.38 137 PRO A O 1
ATOM 1109 N N . ASN A 1 138 ? -3.890 16.842 -0.436 1.00 70.81 138 ASN A N 1
ATOM 1110 C CA . ASN A 1 138 ? -4.144 18.072 0.312 1.00 70.81 138 ASN A CA 1
ATOM 1111 C C . ASN A 1 138 ? -4.969 19.063 -0.537 1.00 70.81 138 ASN A C 1
ATOM 1113 O O . ASN A 1 138 ? -5.236 18.822 -1.711 1.00 70.81 138 ASN A O 1
ATOM 1117 N N . LEU A 1 139 ? -5.378 20.195 0.046 1.00 67.62 139 LEU A N 1
ATOM 1118 C CA . LEU A 1 139 ? -6.248 21.168 -0.629 1.00 67.62 139 LEU A CA 1
ATOM 1119 C C . LEU A 1 139 ? -5.711 21.597 -2.008 1.00 67.62 139 LEU A C 1
ATOM 1121 O O . LEU A 1 139 ? -6.459 21.605 -2.978 1.00 67.62 139 LEU A O 1
ATOM 1125 N N . ILE A 1 140 ? -4.411 21.885 -2.110 1.00 69.06 140 ILE A N 1
ATOM 1126 C CA . ILE A 1 140 ? -3.762 22.261 -3.375 1.00 69.06 140 ILE A CA 1
ATOM 1127 C C . ILE A 1 140 ? -3.727 21.063 -4.328 1.00 69.06 140 ILE A C 1
ATOM 1129 O O . ILE A 1 140 ? -4.107 21.183 -5.489 1.00 69.06 140 ILE A O 1
ATOM 1133 N N . GLY A 1 141 ? -3.357 19.888 -3.824 1.00 66.12 141 GLY A N 1
ATOM 1134 C CA . GLY A 1 141 ? -3.371 18.638 -4.570 1.00 66.12 141 GLY A CA 1
ATOM 1135 C C . GLY A 1 141 ? -4.764 18.231 -5.046 1.00 66.12 141 GLY A C 1
ATOM 1136 O O . GLY A 1 141 ? -4.871 17.513 -6.023 1.00 66.12 141 GLY A O 1
ATOM 1137 N N . ARG A 1 142 ? -5.859 18.692 -4.435 1.00 68.19 142 ARG A N 1
ATOM 1138 C CA . ARG A 1 142 ? -7.211 18.383 -4.926 1.00 68.19 142 ARG A CA 1
ATOM 1139 C C . ARG A 1 142 ? -7.535 19.129 -6.225 1.00 68.19 142 ARG A C 1
ATOM 1141 O O . ARG A 1 142 ? -8.182 18.555 -7.093 1.00 68.19 142 ARG A O 1
ATOM 1148 N N . TYR A 1 143 ? -7.079 20.375 -6.361 1.00 71.38 143 TYR A N 1
ATOM 1149 C CA . TYR A 1 143 ? -7.427 21.243 -7.496 1.00 71.38 143 TYR A CA 1
ATOM 1150 C C . TYR A 1 143 ? -6.332 21.345 -8.559 1.00 71.38 143 TYR A C 1
ATOM 1152 O O . TYR A 1 143 ? -6.639 21.480 -9.738 1.00 71.38 143 TYR A O 1
ATOM 1160 N N . ALA A 1 144 ? -5.067 21.269 -8.153 1.00 74.06 144 ALA A N 1
ATOM 1161 C CA . ALA A 1 144 ? -3.914 21.464 -9.027 1.00 74.06 144 ALA A CA 1
ATOM 1162 C C . ALA A 1 144 ? -3.127 20.169 -9.289 1.00 74.06 144 ALA A C 1
ATOM 1164 O O . ALA A 1 144 ? -2.035 20.231 -9.854 1.00 74.06 144 ALA A O 1
ATOM 1165 N N . ARG A 1 145 ? -3.640 18.992 -8.886 1.00 76.06 145 ARG A N 1
ATOM 1166 C CA . ARG A 1 145 ? -2.982 17.730 -9.252 1.00 76.06 145 ARG A CA 1
ATOM 1167 C C . ARG A 1 145 ? -3.124 17.454 -10.736 1.00 76.06 145 ARG A C 1
ATOM 1169 O O . ARG A 1 145 ? -4.200 17.586 -11.321 1.00 76.06 145 ARG A O 1
ATOM 1176 N N . ILE A 1 146 ? -2.042 16.950 -11.305 1.00 81.44 146 ILE A N 1
ATOM 1177 C CA . ILE A 1 146 ? -2.100 16.246 -12.576 1.00 81.44 146 ILE A CA 1
ATOM 1178 C C . ILE A 1 146 ? -2.850 14.935 -12.309 1.00 81.44 146 ILE A C 1
ATOM 1180 O O . ILE A 1 146 ? -2.486 14.179 -11.411 1.00 81.44 146 ILE A O 1
ATOM 1184 N N . LYS A 1 147 ? -3.945 14.703 -13.034 1.00 81.94 147 LYS A N 1
ATOM 1185 C CA . LYS A 1 147 ? -4.731 13.470 -12.905 1.00 81.94 147 LYS A CA 1
ATOM 1186 C C . LYS A 1 147 ? -3.917 12.274 -13.399 1.00 81.94 147 LYS A C 1
ATOM 1188 O O . LYS A 1 147 ? -3.134 12.422 -14.342 1.00 81.94 147 LYS A O 1
ATOM 1193 N N . ASN A 1 148 ? -4.139 11.105 -12.802 1.00 88.50 148 ASN A N 1
ATOM 1194 C CA . ASN A 1 148 ? -3.639 9.861 -13.376 1.00 88.50 148 ASN A CA 1
ATOM 1195 C C . ASN A 1 148 ? -4.285 9.632 -14.754 1.00 88.50 148 ASN A C 1
ATOM 1197 O O . ASN A 1 148 ? -5.384 10.122 -15.033 1.00 88.50 148 ASN A O 1
ATOM 1201 N N . ARG A 1 149 ? -3.579 8.913 -15.626 1.00 85.56 149 ARG A N 1
ATOM 1202 C CA . ARG A 1 149 ? -4.030 8.543 -16.972 1.00 85.56 149 ARG A CA 1
ATOM 1203 C C . ARG A 1 149 ? -4.097 7.017 -17.066 1.00 85.56 149 ARG A C 1
ATOM 1205 O O . ARG A 1 149 ? -3.126 6.400 -17.523 1.00 85.56 149 ARG A O 1
ATOM 1212 N N . PRO A 1 150 ? -5.197 6.401 -16.591 1.00 83.44 150 PRO A N 1
ATOM 1213 C CA . PRO A 1 150 ? -5.346 4.947 -16.609 1.00 83.44 150 PRO A CA 1
ATOM 1214 C C . PRO A 1 150 ? -5.325 4.394 -18.041 1.00 83.44 150 PRO A C 1
ATOM 1216 O O . PRO A 1 150 ? -4.752 3.337 -18.271 1.00 83.44 150 PRO A O 1
ATOM 1219 N N . ASP A 1 151 ? -5.806 5.162 -19.027 1.00 82.00 151 ASP A N 1
ATOM 1220 C CA . ASP A 1 151 ? -5.766 4.829 -20.459 1.00 82.00 151 ASP A CA 1
ATOM 1221 C C . ASP A 1 151 ? -4.351 4.574 -21.007 1.00 82.00 151 ASP A C 1
ATOM 1223 O O . ASP A 1 151 ? -4.186 3.880 -22.009 1.00 82.00 151 ASP A O 1
ATOM 1227 N N . ARG A 1 152 ? -3.320 5.128 -20.357 1.00 80.12 152 ARG A N 1
ATOM 1228 C CA . ARG A 1 152 ? -1.907 4.969 -20.743 1.00 80.12 152 ARG A CA 1
ATOM 1229 C C . ARG A 1 152 ? -1.075 4.233 -19.701 1.00 80.12 152 ARG A C 1
ATOM 1231 O O . ARG A 1 152 ? 0.148 4.238 -19.819 1.00 80.12 152 ARG A O 1
ATOM 1238 N N . ASN A 1 153 ? -1.705 3.650 -18.679 1.00 81.69 153 ASN A N 1
ATOM 1239 C CA . ASN A 1 153 ? -1.024 3.050 -17.530 1.00 81.69 153 ASN A CA 1
ATOM 1240 C C . ASN A 1 153 ? -0.031 4.018 -16.839 1.00 81.69 153 ASN A C 1
ATOM 1242 O O . ASN A 1 153 ? 1.052 3.623 -16.410 1.00 81.69 153 ASN A O 1
ATOM 1246 N N . GLN A 1 154 ? -0.371 5.314 -16.779 1.00 84.81 154 GLN A N 1
ATOM 1247 C CA . GLN A 1 154 ? 0.481 6.359 -16.199 1.00 84.81 154 GLN A CA 1
ATOM 1248 C C . GLN A 1 154 ? -0.129 6.894 -14.905 1.00 84.81 154 GLN A C 1
ATOM 1250 O O . GLN A 1 154 ? -1.130 7.618 -14.928 1.00 84.81 154 GLN A O 1
ATOM 1255 N N . TYR A 1 155 ? 0.515 6.589 -13.780 1.00 89.00 155 TYR A N 1
ATOM 1256 C CA . TYR A 1 155 ? 0.062 6.992 -12.454 1.00 89.00 155 TYR A CA 1
ATOM 1257 C C . TYR A 1 155 ? 1.116 7.854 -11.764 1.00 89.00 155 TYR A C 1
ATOM 1259 O O . TYR A 1 155 ? 2.293 7.511 -11.707 1.00 89.00 155 TYR A O 1
ATOM 1267 N N . LEU A 1 156 ? 0.680 8.979 -11.211 1.00 87.38 156 LEU A N 1
ATOM 1268 C CA . LEU A 1 156 ? 1.493 9.877 -10.390 1.00 87.38 156 LEU A CA 1
ATOM 1269 C C . LEU A 1 156 ? 1.190 9.670 -8.902 1.00 87.38 156 LEU A C 1
ATOM 1271 O O . LEU A 1 156 ? 2.092 9.704 -8.059 1.00 87.38 156 LEU A O 1
ATOM 1275 N N . TYR A 1 157 ? -0.084 9.422 -8.589 1.00 87.12 157 TYR A N 1
ATOM 1276 C CA . TYR A 1 157 ? -0.595 9.294 -7.227 1.00 87.12 157 TYR A CA 1
ATOM 1277 C C . TYR A 1 157 ? -1.181 7.908 -6.980 1.00 87.12 157 TYR A C 1
ATOM 1279 O O . TYR A 1 157 ? -1.857 7.352 -7.848 1.00 87.12 157 TYR A O 1
ATOM 1287 N N . LEU A 1 158 ? -0.965 7.377 -5.775 1.00 87.62 158 LEU A N 1
ATOM 1288 C CA . LEU A 1 158 ? -1.514 6.086 -5.360 1.00 87.62 158 LEU A CA 1
ATOM 1289 C C . LEU A 1 158 ? -2.940 6.294 -4.844 1.00 87.62 158 LEU A C 1
ATOM 1291 O O . LEU A 1 158 ? -3.158 6.480 -3.653 1.00 87.62 158 LEU A O 1
ATOM 1295 N N . ILE A 1 159 ? -3.909 6.325 -5.753 1.00 86.88 159 ILE A N 1
ATOM 1296 C CA . ILE A 1 159 ? -5.325 6.549 -5.439 1.00 86.88 159 ILE A CA 1
ATOM 1297 C C . ILE A 1 159 ? -6.069 5.252 -5.739 1.00 86.88 159 ILE A C 1
ATOM 1299 O O . ILE A 1 159 ? -6.181 4.870 -6.903 1.00 86.88 159 ILE A O 1
ATOM 1303 N N . ALA A 1 160 ? -6.559 4.574 -4.699 1.00 86.38 160 ALA A N 1
ATOM 1304 C CA . ALA A 1 160 ? -7.154 3.243 -4.830 1.00 86.38 160 ALA A CA 1
ATOM 1305 C C . ALA A 1 160 ? -8.298 3.168 -5.869 1.00 86.38 160 ALA A C 1
ATOM 1307 O O . ALA A 1 160 ? -8.253 2.252 -6.692 1.00 86.38 160 ALA A O 1
ATOM 1308 N N . PRO A 1 161 ? -9.237 4.137 -5.957 1.00 86.00 161 PRO A N 1
ATOM 1309 C CA . PRO A 1 161 ? -10.265 4.119 -7.001 1.00 86.00 161 PRO A CA 1
ATOM 1310 C C . PRO A 1 161 ? -9.711 4.152 -8.429 1.00 86.00 161 PRO A C 1
ATOM 1312 O O . PRO A 1 161 ? -10.098 3.338 -9.259 1.00 86.00 161 PRO A O 1
ATOM 1315 N N . GLU A 1 162 ? -8.752 5.040 -8.702 1.00 86.44 162 GLU A N 1
ATOM 1316 C CA . GLU A 1 162 ? -8.174 5.216 -10.043 1.00 86.44 162 GLU A CA 1
ATOM 1317 C C . GLU A 1 162 ? -7.310 4.004 -10.457 1.00 86.44 162 GLU A C 1
ATOM 1319 O O . GLU A 1 162 ? -7.194 3.681 -11.640 1.00 86.44 162 GLU A O 1
ATOM 1324 N N . LEU A 1 163 ? -6.709 3.304 -9.487 1.00 86.50 163 LEU A N 1
ATOM 1325 C CA . LEU A 1 163 ? -5.980 2.049 -9.718 1.00 86.50 163 LEU A CA 1
ATOM 1326 C C . LEU A 1 163 ? -6.945 0.881 -9.981 1.00 86.50 163 LEU A C 1
ATOM 1328 O O . LEU A 1 163 ? -6.710 0.058 -10.868 1.00 86.50 163 LEU A O 1
ATOM 1332 N N . ALA A 1 164 ? -8.059 0.824 -9.247 1.00 86.62 164 ALA A N 1
ATOM 1333 C CA . ALA A 1 164 ? -9.066 -0.223 -9.390 1.00 86.62 164 ALA A CA 1
ATOM 1334 C C . ALA A 1 164 ? -9.794 -0.184 -10.748 1.00 86.62 164 ALA A C 1
ATOM 1336 O O . ALA A 1 164 ? -10.258 -1.229 -11.210 1.00 86.62 164 ALA A O 1
ATOM 1337 N N . GLU A 1 165 ? -9.879 0.982 -11.402 1.00 84.06 165 GLU A N 1
ATOM 1338 C CA . GLU A 1 165 ? -10.454 1.132 -12.751 1.00 84.06 165 GLU A CA 1
ATOM 1339 C C . GLU A 1 165 ? -9.677 0.331 -13.807 1.00 84.06 165 GLU A C 1
ATOM 1341 O O . GLU A 1 165 ? -10.280 -0.325 -14.653 1.00 84.06 165 GLU A O 1
ATOM 1346 N N . ASN A 1 166 ? -8.344 0.324 -13.732 1.00 82.94 166 ASN A N 1
ATOM 1347 C CA . ASN A 1 166 ? -7.492 -0.355 -14.715 1.00 82.94 166 ASN A CA 1
ATOM 1348 C C . ASN A 1 166 ? -7.283 -1.845 -14.401 1.00 82.94 166 ASN A C 1
ATOM 1350 O O . ASN A 1 166 ? -6.930 -2.641 -15.264 1.00 82.94 166 ASN A O 1
ATOM 1354 N N . ALA A 1 167 ? -7.545 -2.256 -13.161 1.00 81.88 167 ALA A N 1
ATOM 1355 C CA . ALA A 1 167 ? -7.354 -3.633 -12.728 1.00 81.88 167 ALA A CA 1
ATOM 1356 C C . ALA A 1 167 ? -8.424 -4.622 -13.221 1.00 81.88 167 ALA A C 1
ATOM 1358 O O . ALA A 1 167 ? -8.300 -5.818 -12.950 1.00 81.88 167 ALA A O 1
ATOM 1359 N N . ASN A 1 168 ? -9.499 -4.156 -13.873 1.00 81.06 168 ASN A N 1
ATOM 1360 C CA . ASN A 1 168 ? -10.639 -4.981 -14.296 1.00 81.06 168 ASN A CA 1
ATOM 1361 C C . ASN A 1 168 ? -11.113 -5.939 -13.173 1.00 81.06 168 ASN A C 1
ATOM 1363 O O . ASN A 1 168 ? -11.190 -7.165 -13.333 1.00 81.06 168 ASN A O 1
ATOM 1367 N N . ALA A 1 169 ? -11.281 -5.391 -11.966 1.00 83.69 169 ALA A N 1
ATOM 1368 C CA . ALA A 1 169 ? -11.630 -6.140 -10.763 1.00 83.69 169 ALA A CA 1
ATOM 1369 C C . ALA A 1 169 ? -13.135 -6.440 -10.718 1.00 83.69 169 ALA A C 1
ATOM 1371 O O . ALA A 1 169 ? -13.954 -5.543 -10.898 1.00 83.69 169 ALA A O 1
ATOM 1372 N N . ARG A 1 170 ? -13.512 -7.690 -10.409 1.00 85.25 170 ARG A N 1
ATOM 1373 C CA . ARG A 1 170 ? -14.925 -8.080 -10.236 1.00 85.25 170 ARG A CA 1
ATOM 1374 C C . ARG A 1 170 ? -15.571 -7.359 -9.046 1.00 85.25 170 ARG A C 1
ATOM 1376 O O . ARG A 1 170 ? -16.733 -6.977 -9.103 1.00 85.25 170 ARG A O 1
ATOM 1383 N N . ASN A 1 171 ? -14.802 -7.172 -7.979 1.00 88.94 171 ASN A N 1
ATOM 1384 C CA . ASN A 1 171 ? -15.162 -6.497 -6.732 1.00 88.94 171 ASN A CA 1
ATOM 1385 C C . ASN A 1 171 ? -14.668 -5.036 -6.732 1.00 88.94 171 ASN A C 1
ATOM 1387 O O . ASN A 1 171 ? -13.966 -4.610 -5.816 1.00 88.94 171 ASN A O 1
ATOM 1391 N N . HIS A 1 172 ? -14.992 -4.274 -7.780 1.00 87.19 172 HIS A N 1
ATOM 1392 C CA . HIS A 1 172 ? -14.465 -2.917 -7.970 1.00 87.19 172 HIS A CA 1
ATOM 1393 C C . HIS A 1 172 ? -14.713 -1.993 -6.763 1.00 87.19 172 HIS A C 1
ATOM 1395 O O . HIS A 1 172 ? -13.800 -1.286 -6.350 1.00 87.19 172 HIS A O 1
ATOM 1401 N N . GLU A 1 173 ? -15.898 -2.057 -6.146 1.00 87.81 173 GLU A N 1
ATOM 1402 C CA . GLU A 1 173 ? -16.246 -1.258 -4.962 1.00 87.81 173 GLU A CA 1
ATOM 1403 C C . GLU A 1 173 ? -15.251 -1.477 -3.811 1.00 87.81 173 GLU A C 1
ATOM 1405 O O . GLU A 1 173 ? -14.611 -0.535 -3.361 1.00 87.81 173 GLU A O 1
ATOM 1410 N N . GLU A 1 174 ? -15.031 -2.724 -3.399 1.00 88.12 174 GLU A N 1
ATOM 1411 C CA . GLU A 1 174 ? -14.123 -3.072 -2.296 1.00 88.12 174 GLU A CA 1
ATOM 1412 C C . GLU A 1 174 ? -12.654 -2.788 -2.639 1.00 88.12 174 GLU A C 1
ATOM 1414 O O . GLU A 1 174 ? -11.872 -2.359 -1.790 1.00 88.12 174 GLU A O 1
ATOM 1419 N N . CYS A 1 175 ? -12.281 -3.006 -3.901 1.00 87.12 175 CYS A N 1
ATOM 1420 C CA . CYS A 1 175 ? -10.929 -2.783 -4.402 1.00 87.12 175 CYS A CA 1
ATOM 1421 C C . CYS A 1 175 ? -10.575 -1.287 -4.482 1.00 87.12 175 CYS A C 1
ATOM 1423 O O . CYS A 1 175 ? -9.419 -0.904 -4.311 1.00 87.12 175 CYS A O 1
ATOM 1425 N N . SER A 1 176 ? -11.579 -0.437 -4.715 1.00 87.94 176 SER A N 1
ATOM 1426 C CA . SER A 1 176 ? -11.428 1.017 -4.803 1.00 87.94 176 SER A CA 1
ATOM 1427 C C . SER A 1 176 ? -11.232 1.698 -3.445 1.00 87.94 176 SER A C 1
ATOM 1429 O O . SER A 1 176 ? -10.819 2.852 -3.398 1.00 87.94 176 SER A O 1
ATOM 1431 N N . GLN A 1 177 ? -11.508 1.011 -2.334 1.00 87.69 177 GLN A N 1
ATOM 1432 C CA . GLN A 1 177 ? -11.492 1.621 -1.001 1.00 87.69 177 GLN A CA 1
ATOM 1433 C C . GLN A 1 177 ? -10.090 1.718 -0.392 1.00 87.69 177 GLN A C 1
ATOM 1435 O O . GLN A 1 177 ? -9.808 2.659 0.349 1.00 87.69 177 GLN A O 1
ATOM 1440 N N . ALA A 1 178 ? -9.222 0.743 -0.665 1.00 88.56 178 ALA A N 1
ATOM 1441 C CA . ALA A 1 178 ? -7.889 0.676 -0.081 1.00 88.56 178 ALA A CA 1
ATOM 1442 C C . ALA A 1 178 ? -6.949 -0.214 -0.903 1.00 88.56 178 ALA A C 1
ATOM 1444 O O . ALA A 1 178 ? -7.373 -1.147 -1.585 1.00 88.56 178 ALA A O 1
ATOM 1445 N N . ALA A 1 179 ? -5.652 0.052 -0.779 1.00 90.50 179 ALA A N 1
ATOM 1446 C CA . ALA A 1 179 ? -4.582 -0.778 -1.305 1.00 90.50 179 ALA A CA 1
ATOM 1447 C C . ALA A 1 179 ? -3.815 -1.447 -0.160 1.00 90.50 179 ALA A C 1
ATOM 1449 O O . ALA A 1 179 ? -3.641 -0.890 0.924 1.00 90.50 179 ALA A O 1
ATOM 1450 N N . LEU A 1 180 ? -3.326 -2.653 -0.411 1.00 90.56 180 LEU A N 1
ATOM 1451 C CA . LEU A 1 180 ? -2.477 -3.384 0.510 1.00 90.56 180 LEU A CA 1
ATOM 1452 C C . LEU A 1 180 ? -1.015 -3.009 0.256 1.00 90.56 180 LEU A C 1
ATOM 1454 O O . LEU A 1 180 ? -0.459 -3.353 -0.786 1.00 90.56 180 LEU A O 1
ATOM 1458 N N . GLN A 1 181 ? -0.370 -2.336 1.202 1.00 88.38 181 GLN A N 1
ATOM 1459 C CA . GLN A 1 181 ? 1.069 -2.100 1.142 1.00 88.38 181 GLN A CA 1
ATOM 1460 C C . GLN A 1 181 ? 1.799 -3.355 1.625 1.00 88.38 181 GLN A C 1
ATOM 1462 O O . GLN A 1 181 ? 1.845 -3.635 2.825 1.00 88.38 181 GLN A O 1
ATOM 1467 N N . ALA A 1 182 ? 2.342 -4.131 0.689 1.00 81.62 182 ALA A N 1
ATOM 1468 C CA . ALA A 1 182 ? 3.026 -5.375 1.003 1.00 81.62 182 ALA A CA 1
ATOM 1469 C C . ALA A 1 182 ? 4.355 -5.105 1.713 1.00 81.62 182 ALA A C 1
ATOM 1471 O O . ALA A 1 182 ? 5.118 -4.223 1.318 1.00 81.62 182 ALA A O 1
ATOM 1472 N N . PHE A 1 183 ? 4.636 -5.908 2.735 1.00 72.81 183 PHE A N 1
ATOM 1473 C CA . PHE A 1 183 ? 5.963 -5.996 3.347 1.00 72.81 183 PHE A CA 1
ATOM 1474 C C . PHE A 1 183 ? 6.539 -7.414 3.284 1.00 72.81 183 PHE A C 1
ATOM 1476 O O . PHE A 1 183 ? 7.741 -7.582 3.453 1.00 72.81 183 PHE A O 1
ATOM 1483 N N . GLU A 1 184 ? 5.710 -8.427 3.008 1.00 61.28 184 GLU A N 1
ATOM 1484 C CA . GLU A 1 184 ? 6.145 -9.821 2.895 1.00 61.28 184 GLU A CA 1
ATOM 1485 C C . GLU A 1 184 ? 5.303 -10.576 1.841 1.00 61.28 184 GLU A C 1
ATOM 1487 O O . GLU A 1 184 ? 4.184 -11.015 2.130 1.00 61.28 184 GLU A O 1
ATOM 1492 N N . PRO A 1 185 ? 5.790 -10.717 0.593 1.00 56.28 185 PRO A N 1
ATOM 1493 C CA . PRO A 1 185 ? 5.217 -11.637 -0.387 1.00 56.28 185 PRO A CA 1
ATOM 1494 C C . PRO A 1 185 ? 5.856 -13.037 -0.267 1.00 56.28 185 PRO A C 1
ATOM 1496 O O . PRO A 1 185 ? 7.037 -13.219 -0.549 1.00 56.28 185 PRO A O 1
ATOM 1499 N N . LEU A 1 186 ? 5.069 -14.042 0.122 1.00 56.44 186 LEU A N 1
ATOM 1500 C CA . LEU A 1 186 ? 5.476 -15.448 0.254 1.00 56.44 186 LEU A CA 1
ATOM 1501 C C . LEU A 1 186 ? 5.018 -16.262 -0.965 1.00 56.44 186 LEU A C 1
ATOM 1503 O O . LEU A 1 186 ? 3.825 -16.522 -1.126 1.00 56.44 186 LEU A O 1
ATOM 1507 N N . TYR A 1 187 ? 5.946 -16.694 -1.819 1.00 50.91 187 TYR A N 1
ATOM 1508 C CA . TYR A 1 187 ? 5.640 -17.495 -3.013 1.00 50.91 187 TYR A CA 1
ATOM 1509 C C . TYR A 1 187 ? 5.469 -18.985 -2.672 1.00 50.91 187 TYR A C 1
ATOM 1511 O O . TYR A 1 187 ? 6.242 -19.552 -1.901 1.00 50.91 187 TYR A O 1
ATOM 1519 N N . SER A 1 188 ? 4.463 -19.648 -3.254 1.00 40.00 188 SER A N 1
ATOM 1520 C CA . SER A 1 188 ? 4.088 -21.034 -2.919 1.00 40.00 188 SER A CA 1
ATOM 1521 C C . SER A 1 188 ? 5.096 -22.104 -3.349 1.00 40.00 188 SER A C 1
ATOM 1523 O O . SER A 1 188 ? 5.003 -23.239 -2.890 1.00 40.00 188 SER A O 1
ATOM 1525 N N . ASN A 1 189 ? 6.021 -21.780 -4.255 1.00 35.66 189 ASN A N 1
ATOM 1526 C CA . ASN A 1 189 ? 7.103 -22.673 -4.679 1.00 35.66 189 ASN A CA 1
ATOM 1527 C C . ASN A 1 189 ? 8.289 -22.681 -3.699 1.00 35.66 189 ASN A C 1
ATOM 1529 O O . ASN A 1 189 ? 9.202 -23.490 -3.862 1.00 35.66 189 ASN A O 1
ATOM 1533 N N . TRP A 1 190 ? 8.269 -21.8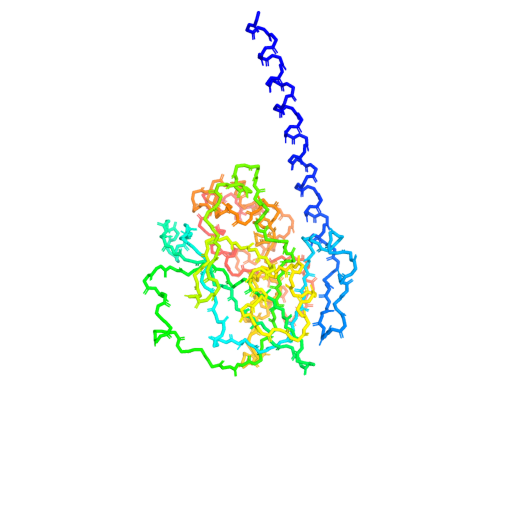25 -2.675 1.00 33.38 190 TRP A N 1
ATOM 1534 C CA . TRP A 1 190 ? 9.240 -21.874 -1.597 1.00 33.38 190 TRP A CA 1
ATOM 1535 C C . TRP A 1 190 ? 8.902 -23.048 -0.674 1.00 33.38 190 TRP A C 1
ATOM 1537 O O . TRP A 1 190 ? 8.055 -22.959 0.219 1.00 33.38 190 TRP A O 1
ATOM 1547 N N . ARG A 1 191 ? 9.519 -24.198 -0.951 1.00 30.12 191 ARG A N 1
ATOM 1548 C CA . ARG A 1 191 ? 9.389 -25.408 -0.144 1.00 30.12 191 ARG A CA 1
ATOM 1549 C C . ARG A 1 191 ? 9.805 -25.068 1.294 1.00 30.12 191 ARG A C 1
ATOM 1551 O O . ARG A 1 191 ? 10.909 -24.591 1.531 1.00 30.12 191 ARG A O 1
ATOM 1558 N N . VAL A 1 192 ? 8.898 -25.280 2.247 1.00 37.62 192 VAL A N 1
ATOM 1559 C CA . VAL A 1 192 ? 9.074 -25.010 3.689 1.00 37.62 192 VAL A CA 1
ATOM 1560 C C . VAL A 1 192 ? 10.000 -26.066 4.319 1.00 37.62 192 VAL A C 1
ATOM 1562 O O . VAL A 1 192 ? 9.638 -26.728 5.285 1.00 37.62 192 VAL A O 1
ATOM 1565 N N . GLU A 1 193 ? 11.176 -26.274 3.728 1.00 34.38 193 GLU A N 1
ATOM 1566 C CA . GLU A 1 193 ? 12.198 -27.223 4.192 1.00 34.38 193 GLU A CA 1
ATOM 1567 C C . GLU A 1 193 ? 13.478 -26.521 4.666 1.00 34.38 193 GLU A C 1
ATOM 1569 O O . GLU A 1 193 ? 14.230 -27.115 5.428 1.00 34.38 193 GLU A O 1
ATOM 1574 N N . ASP A 1 194 ? 13.687 -25.243 4.327 1.00 34.94 194 ASP A N 1
ATOM 1575 C CA . ASP A 1 194 ? 14.828 -24.475 4.832 1.00 34.94 194 ASP A CA 1
ATOM 1576 C C . ASP A 1 194 ? 14.476 -23.691 6.104 1.00 34.94 194 ASP A C 1
ATOM 1578 O O . ASP A 1 194 ? 13.593 -22.822 6.115 1.00 34.94 194 ASP A O 1
ATOM 1582 N N . ASP A 1 195 ? 15.229 -23.942 7.176 1.00 34.12 195 ASP A N 1
ATOM 1583 C CA . ASP A 1 195 ? 15.160 -23.226 8.460 1.00 34.12 195 ASP A CA 1
ATOM 1584 C C . ASP A 1 195 ? 15.336 -21.701 8.312 1.00 34.12 195 ASP A C 1
ATOM 1586 O O . ASP A 1 195 ? 14.816 -20.928 9.120 1.00 34.12 195 ASP A O 1
ATOM 1590 N N . LEU A 1 196 ? 15.995 -21.245 7.239 1.00 34.16 196 LEU A N 1
ATOM 1591 C CA . LEU A 1 196 ? 16.147 -19.830 6.879 1.00 34.16 196 LEU A CA 1
ATOM 1592 C C . LEU A 1 196 ? 14.797 -19.148 6.614 1.00 34.16 196 LEU A C 1
ATOM 1594 O O . LEU A 1 196 ? 14.565 -18.030 7.066 1.00 34.16 196 LEU A O 1
ATOM 1598 N N . SER A 1 197 ? 13.865 -19.840 5.962 1.00 33.91 197 SER A N 1
ATOM 1599 C CA . SER A 1 197 ? 12.516 -19.335 5.674 1.00 33.91 197 SER A CA 1
ATOM 1600 C C . SER A 1 197 ? 11.705 -19.128 6.947 1.00 33.91 197 SER A C 1
ATOM 1602 O O . SER A 1 197 ? 11.047 -18.105 7.097 1.00 33.91 197 SER A O 1
ATOM 1604 N N . ARG A 1 198 ? 11.773 -20.075 7.896 1.00 33.22 198 ARG A N 1
ATOM 1605 C CA . ARG A 1 198 ? 11.130 -19.950 9.218 1.00 33.22 198 ARG A CA 1
ATOM 1606 C C . ARG A 1 198 ? 11.746 -18.824 10.053 1.00 33.22 198 ARG A C 1
ATOM 1608 O O . ARG A 1 198 ? 11.031 -18.206 10.840 1.00 33.22 198 ARG A O 1
ATOM 1615 N N . MET A 1 199 ? 13.038 -18.554 9.861 1.00 32.91 199 MET A N 1
ATOM 1616 C CA . MET A 1 199 ? 13.774 -17.468 10.511 1.00 32.91 199 MET A CA 1
ATOM 1617 C C . MET A 1 199 ? 13.334 -16.086 9.993 1.00 32.91 199 MET A C 1
ATOM 1619 O O . MET A 1 199 ? 13.080 -15.208 10.807 1.00 32.91 199 MET A O 1
ATOM 1623 N N . TYR A 1 200 ? 13.120 -15.917 8.681 1.00 30.89 200 TYR A N 1
ATOM 1624 C CA . TYR A 1 200 ? 12.520 -14.692 8.118 1.00 30.89 200 TYR A CA 1
ATOM 1625 C C . TYR A 1 200 ? 11.007 -14.571 8.407 1.00 30.89 200 TYR A C 1
ATOM 1627 O O . TYR A 1 200 ? 10.523 -13.474 8.663 1.00 30.89 200 TYR A O 1
ATOM 1635 N N . LEU A 1 201 ? 10.269 -15.691 8.446 1.00 35.59 201 LEU A N 1
ATOM 1636 C CA . LEU A 1 201 ? 8.817 -15.746 8.712 1.00 35.59 201 LEU A CA 1
ATOM 1637 C C . LEU A 1 201 ? 8.423 -15.415 10.162 1.00 35.59 201 LEU A C 1
ATOM 1639 O O . LEU A 1 201 ? 7.284 -15.002 10.398 1.00 35.59 201 LEU A O 1
ATOM 1643 N N . LYS A 1 202 ? 9.310 -15.654 11.141 1.00 35.00 202 LYS A N 1
ATOM 1644 C CA . LYS A 1 202 ? 9.113 -15.213 12.537 1.00 35.00 202 LYS A CA 1
ATOM 1645 C C . LYS A 1 202 ? 9.471 -13.737 12.723 1.00 35.00 202 LYS A C 1
ATOM 1647 O O . LYS A 1 202 ? 8.857 -13.075 13.555 1.00 35.00 202 LYS A O 1
ATOM 1652 N N . ASP A 1 203 ? 10.381 -13.231 11.896 1.00 34.59 203 ASP A N 1
ATOM 1653 C CA . ASP A 1 203 ? 10.921 -11.877 11.944 1.00 34.59 203 ASP A CA 1
ATOM 1654 C C . ASP A 1 203 ? 10.381 -11.015 10.787 1.00 34.59 203 ASP A C 1
ATOM 1656 O O . ASP A 1 203 ? 11.145 -10.315 10.117 1.00 34.59 203 ASP A O 1
ATOM 1660 N N . ALA A 1 204 ? 9.055 -10.969 10.583 1.00 37.66 204 ALA A N 1
ATOM 1661 C CA . ALA A 1 204 ? 8.430 -9.760 10.032 1.00 37.66 204 ALA A CA 1
ATOM 1662 C C . ALA A 1 204 ? 8.654 -8.647 11.071 1.00 37.66 204 ALA A C 1
ATOM 1664 O O . ALA A 1 204 ? 7.842 -8.394 11.960 1.00 37.66 204 ALA A O 1
ATOM 1665 N N . CYS A 1 205 ? 9.880 -8.132 11.037 1.00 41.59 205 CYS A N 1
ATOM 1666 C CA . CYS A 1 205 ? 10.601 -7.556 12.152 1.00 41.59 205 CYS A CA 1
ATOM 1667 C C . CYS A 1 205 ? 9.875 -6.309 12.657 1.00 41.59 205 CYS A C 1
ATOM 1669 O O . CYS A 1 205 ? 9.326 -5.554 11.850 1.00 41.59 205 CYS A O 1
ATOM 1671 N N . SER A 1 206 ? 9.934 -6.045 13.967 1.00 43.56 206 SER A N 1
ATOM 1672 C CA . SER A 1 206 ? 9.510 -4.768 14.573 1.00 43.56 206 SER A CA 1
ATOM 1673 C C . SER A 1 206 ? 9.908 -3.565 13.707 1.00 43.56 206 SER A C 1
ATOM 1675 O O . SER A 1 206 ? 9.126 -2.643 13.532 1.00 43.56 206 SER A O 1
ATOM 1677 N N . ILE A 1 207 ? 11.071 -3.642 13.052 1.00 41.66 207 ILE A N 1
ATOM 1678 C CA . ILE A 1 207 ? 11.631 -2.650 12.128 1.00 41.66 207 ILE A CA 1
ATOM 1679 C C . ILE A 1 207 ? 10.727 -2.354 10.913 1.00 41.66 207 ILE A C 1
ATOM 1681 O O . ILE A 1 207 ? 10.551 -1.190 10.550 1.00 41.66 207 ILE A O 1
ATOM 1685 N N . CYS A 1 208 ? 10.142 -3.370 10.269 1.00 47.03 208 CYS A N 1
ATOM 1686 C CA . CYS A 1 208 ? 9.243 -3.167 9.129 1.00 47.03 208 CYS A CA 1
ATOM 1687 C C . CYS A 1 208 ? 7.956 -2.480 9.592 1.00 47.03 208 CYS A C 1
ATOM 1689 O O . CYS A 1 208 ? 7.571 -1.459 9.030 1.00 47.03 208 CYS A O 1
ATOM 1691 N N . LEU A 1 209 ? 7.342 -2.982 10.667 1.00 55.69 209 LEU A N 1
ATOM 1692 C CA . LEU A 1 209 ? 6.146 -2.393 11.281 1.00 55.69 209 LEU A CA 1
ATOM 1693 C C . LEU A 1 209 ? 6.403 -0.966 11.797 1.00 55.69 209 LEU A C 1
ATOM 1695 O O . LEU A 1 209 ? 5.553 -0.093 11.637 1.00 55.69 209 LEU A O 1
ATOM 1699 N N . GLU A 1 210 ? 7.585 -0.685 12.343 1.00 56.06 210 GLU A N 1
ATOM 1700 C CA . GLU A 1 210 ? 8.003 0.654 12.771 1.00 56.06 210 GLU A CA 1
ATOM 1701 C C . GLU A 1 210 ? 8.092 1.644 11.604 1.00 56.06 210 GLU A C 1
ATOM 1703 O O . GLU A 1 210 ? 7.675 2.799 11.749 1.00 56.06 210 GLU A O 1
ATOM 1708 N N . ALA A 1 211 ? 8.552 1.207 10.427 1.00 56.56 211 ALA A N 1
ATOM 1709 C CA . ALA A 1 211 ? 8.516 2.038 9.223 1.00 56.56 211 ALA A CA 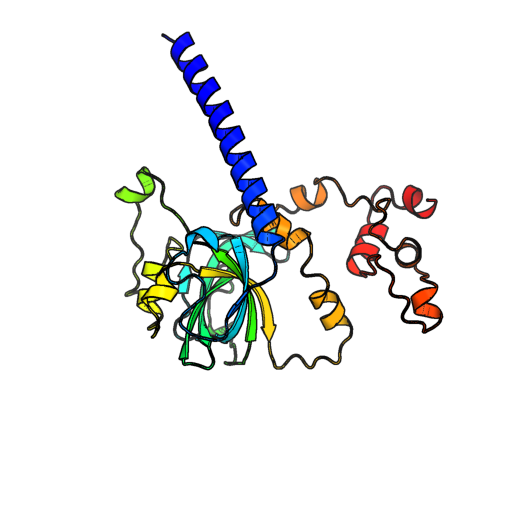1
ATOM 1710 C C . ALA A 1 211 ? 7.066 2.404 8.840 1.00 56.56 211 ALA A C 1
ATOM 1712 O O . ALA A 1 211 ? 6.776 3.566 8.540 1.00 56.56 211 ALA A O 1
ATOM 1713 N N . PHE A 1 212 ? 6.122 1.463 8.965 1.00 56.81 212 PHE A N 1
ATOM 1714 C CA . PHE A 1 212 ? 4.691 1.731 8.757 1.00 56.81 212 PHE A CA 1
ATOM 1715 C C . PHE A 1 212 ? 4.091 2.675 9.804 1.00 56.81 212 PHE A C 1
ATOM 1717 O O . PHE A 1 212 ? 3.298 3.559 9.460 1.00 56.81 212 PHE A O 1
ATOM 1724 N N . VAL A 1 213 ? 4.501 2.560 11.072 1.00 55.59 213 VAL A N 1
ATOM 1725 C CA . VAL A 1 213 ? 4.091 3.494 12.136 1.00 55.59 213 VAL A CA 1
ATOM 1726 C C . VAL A 1 213 ? 4.450 4.932 11.750 1.00 55.59 213 VAL A C 1
ATOM 1728 O O . VAL A 1 213 ? 3.613 5.836 11.849 1.00 55.59 213 VAL A O 1
ATOM 1731 N N . LEU A 1 214 ? 5.673 5.152 11.262 1.00 55.31 214 LEU A N 1
ATOM 1732 C CA . LEU A 1 214 ? 6.181 6.481 10.902 1.00 55.31 214 LEU A CA 1
ATOM 1733 C C . LEU A 1 214 ? 5.687 6.981 9.531 1.00 55.31 214 LEU A C 1
ATOM 1735 O O . LEU A 1 214 ? 5.676 8.195 9.297 1.00 55.31 214 LEU A O 1
ATOM 1739 N N . GLY A 1 215 ? 5.191 6.080 8.680 1.00 50.25 215 GLY A N 1
ATOM 1740 C CA . GLY A 1 215 ? 4.573 6.360 7.386 1.00 50.25 215 GLY A CA 1
ATOM 1741 C C . GLY A 1 215 ? 5.472 6.057 6.190 1.00 50.25 215 GLY A C 1
ATOM 1742 O O . GLY A 1 215 ? 6.676 6.293 6.213 1.00 50.25 215 GLY A O 1
ATOM 1743 N N . THR A 1 216 ? 4.829 5.621 5.108 1.00 45.56 216 THR A N 1
ATOM 1744 C CA . THR A 1 216 ? 5.405 5.058 3.873 1.00 45.56 216 THR A CA 1
ATOM 1745 C C . THR A 1 216 ? 6.291 5.990 3.042 1.00 45.56 216 THR A C 1
ATOM 1747 O O . THR A 1 216 ? 6.921 5.539 2.098 1.00 45.56 216 THR A O 1
ATOM 1750 N N . ASN A 1 217 ? 6.388 7.277 3.394 1.00 36.00 217 ASN A N 1
ATOM 1751 C CA . ASN A 1 217 ? 7.262 8.251 2.721 1.00 36.00 217 ASN A CA 1
ATOM 1752 C C . ASN A 1 217 ? 8.524 8.607 3.527 1.00 36.00 217 ASN A C 1
ATOM 1754 O O . ASN A 1 217 ? 9.232 9.557 3.186 1.00 36.00 217 ASN A O 1
ATOM 1758 N N . ARG A 1 218 ? 8.811 7.888 4.615 1.00 34.41 218 ARG A N 1
ATOM 1759 C CA . ARG A 1 218 ? 10.130 7.916 5.252 1.00 34.41 218 ARG A CA 1
ATOM 1760 C C . ARG A 1 218 ? 10.792 6.571 5.046 1.00 34.41 218 ARG A C 1
ATOM 1762 O O . ARG A 1 218 ? 10.805 5.737 5.946 1.00 34.41 218 ARG A O 1
ATOM 1769 N N . ASP A 1 219 ? 11.399 6.410 3.877 1.00 37.78 219 ASP A N 1
ATOM 1770 C CA . ASP A 1 219 ? 12.568 5.549 3.788 1.00 37.78 219 ASP A CA 1
ATOM 1771 C C . ASP A 1 219 ? 13.532 6.010 4.879 1.00 37.78 219 ASP A C 1
ATOM 1773 O O . ASP A 1 219 ? 14.013 7.148 4.881 1.00 37.78 219 ASP A O 1
ATOM 1777 N N . VAL A 1 220 ? 13.740 5.157 5.878 1.00 36.91 220 VAL A N 1
ATOM 1778 C CA . VAL A 1 220 ? 14.730 5.425 6.910 1.00 36.91 220 VAL A CA 1
ATOM 1779 C C . VAL A 1 220 ? 16.079 5.361 6.207 1.00 36.91 220 VAL A C 1
ATOM 1781 O O . VAL A 1 220 ? 16.540 4.280 5.832 1.00 36.91 220 VAL A O 1
ATOM 1784 N N . SER A 1 221 ? 16.680 6.533 5.993 1.00 33.62 221 SER A N 1
ATOM 1785 C CA . SER A 1 221 ? 18.030 6.679 5.454 1.00 33.62 221 SER A CA 1
ATOM 1786 C C . SER A 1 221 ? 18.982 5.728 6.174 1.00 33.62 221 SER A C 1
ATOM 1788 O O . SER A 1 221 ? 18.858 5.512 7.380 1.00 33.62 221 SER A O 1
ATOM 1790 N N . LYS A 1 222 ? 19.993 5.201 5.476 1.00 38.22 222 LYS A N 1
ATOM 1791 C CA . LYS A 1 222 ? 21.067 4.402 6.091 1.00 38.22 222 LYS A CA 1
ATOM 1792 C C . LYS A 1 222 ? 21.670 5.114 7.311 1.00 38.22 222 LYS A C 1
ATOM 1794 O O . LYS A 1 222 ? 21.952 4.470 8.313 1.00 38.22 222 LYS A O 1
ATOM 1799 N N . LYS A 1 223 ? 21.770 6.451 7.277 1.00 35.78 223 LYS A N 1
ATOM 1800 C CA . LYS A 1 223 ? 22.189 7.267 8.430 1.00 35.78 223 LYS A CA 1
ATOM 1801 C C . LYS A 1 223 ? 21.208 7.208 9.597 1.00 35.78 223 LYS A C 1
ATOM 1803 O O . LYS A 1 223 ? 21.670 7.197 10.723 1.00 35.78 223 LYS A O 1
ATOM 1808 N N . ASP A 1 224 ? 19.906 7.149 9.356 1.00 38.69 224 ASP A N 1
ATOM 1809 C CA . ASP A 1 224 ? 18.889 7.071 10.412 1.00 38.69 224 ASP A CA 1
ATOM 1810 C C . ASP A 1 224 ? 18.709 5.635 10.934 1.00 38.69 224 ASP A C 1
ATOM 1812 O O . ASP A 1 224 ? 18.397 5.457 12.106 1.00 38.69 224 ASP A O 1
ATOM 1816 N 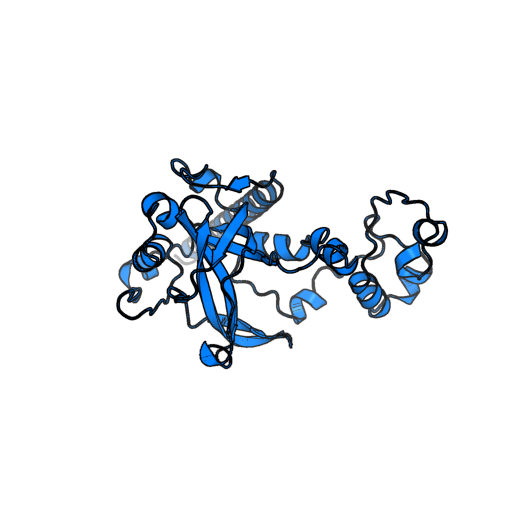N . LYS A 1 225 ? 18.998 4.603 10.123 1.00 43.59 225 LYS A N 1
ATOM 1817 C CA . LYS A 1 225 ? 19.143 3.212 10.602 1.00 43.59 225 LYS A CA 1
ATOM 1818 C C . LYS A 1 225 ? 20.385 3.047 11.486 1.00 43.59 225 LYS A C 1
ATOM 1820 O O . LYS A 1 225 ? 20.338 2.346 12.486 1.00 43.59 225 LYS A O 1
ATOM 1825 N N . ILE A 1 226 ? 21.482 3.723 11.133 1.00 41.81 226 ILE A N 1
ATOM 1826 C CA . ILE A 1 226 ? 22.748 3.700 11.885 1.00 41.81 226 ILE A CA 1
ATOM 1827 C C . ILE A 1 226 ? 22.701 4.610 13.131 1.00 41.81 226 ILE A C 1
ATOM 1829 O O . ILE A 1 226 ? 23.311 4.277 14.143 1.00 41.81 226 ILE A O 1
ATOM 1833 N N . ASN A 1 227 ? 21.998 5.750 13.068 1.00 37.50 227 ASN A N 1
ATOM 1834 C CA . ASN A 1 227 ? 21.939 6.772 14.128 1.00 37.50 227 ASN A CA 1
ATOM 1835 C C . ASN A 1 227 ? 20.588 6.839 14.864 1.00 37.50 227 ASN A C 1
ATOM 1837 O O . ASN A 1 227 ? 20.375 7.766 15.651 1.00 37.50 227 ASN A O 1
ATOM 1841 N N . GLY A 1 228 ? 19.668 5.900 14.622 1.00 43.28 228 GLY A N 1
ATOM 1842 C CA . GLY A 1 228 ? 18.507 5.683 15.490 1.00 43.28 228 GLY A CA 1
ATOM 1843 C C . GLY A 1 228 ? 18.957 5.357 16.922 1.00 43.28 228 GLY A C 1
ATOM 1844 O O . GLY A 1 228 ? 20.161 5.258 17.171 1.00 43.28 228 GLY A O 1
ATOM 1845 N N . PRO A 1 229 ? 18.045 5.193 17.899 1.00 43.50 229 PRO A N 1
ATOM 1846 C CA . PRO A 1 229 ? 18.437 4.600 19.174 1.00 43.50 229 PRO A CA 1
ATOM 1847 C C . PRO A 1 229 ? 19.027 3.226 18.839 1.00 43.50 229 PRO A C 1
ATOM 1849 O O . PRO A 1 229 ? 18.290 2.319 18.468 1.00 43.50 229 PRO A O 1
ATOM 1852 N N . GLY A 1 230 ? 20.360 3.128 18.821 1.00 51.81 230 GLY A N 1
ATOM 1853 C CA . GLY A 1 230 ? 21.063 1.946 18.337 1.00 51.81 230 GLY A CA 1
ATOM 1854 C C . GLY A 1 230 ? 20.538 0.703 19.040 1.00 51.81 230 GLY A C 1
ATOM 1855 O O . GLY A 1 230 ? 20.059 0.791 20.174 1.00 51.81 230 GLY A O 1
ATOM 1856 N N . LEU A 1 231 ? 20.601 -0.444 18.364 1.00 57.47 231 LEU A N 1
ATOM 1857 C CA . LEU A 1 231 ? 20.156 -1.712 18.935 1.00 57.47 231 LEU A CA 1
ATOM 1858 C C . LEU A 1 231 ? 20.795 -1.900 20.315 1.00 57.47 231 LEU A C 1
ATOM 1860 O O . LEU A 1 231 ? 22.012 -2.019 20.457 1.00 57.47 231 LEU A O 1
ATOM 1864 N N . ASN A 1 232 ? 19.963 -1.870 21.355 1.00 67.25 232 ASN A N 1
ATOM 1865 C CA . ASN A 1 232 ? 20.420 -2.077 22.716 1.00 67.25 232 ASN A CA 1
ATOM 1866 C C . ASN A 1 232 ? 20.508 -3.580 22.969 1.00 67.25 232 ASN A C 1
ATOM 1868 O O . ASN A 1 232 ? 19.541 -4.204 23.400 1.00 67.25 232 ASN A O 1
ATOM 1872 N N . PHE A 1 233 ? 21.682 -4.157 22.728 1.00 68.69 233 PHE A N 1
ATOM 1873 C CA . PHE A 1 233 ? 21.926 -5.586 22.940 1.00 68.69 233 PHE A CA 1
ATOM 1874 C C . PHE A 1 233 ? 21.916 -6.006 24.423 1.00 68.69 233 PHE A C 1
ATOM 1876 O O . PHE A 1 233 ? 21.992 -7.198 24.715 1.00 68.69 233 PHE A O 1
ATOM 1883 N N . SER A 1 234 ? 21.793 -5.056 25.363 1.00 65.38 234 SER A N 1
ATOM 1884 C CA . SER A 1 234 ? 21.527 -5.348 26.779 1.00 65.38 234 SER A CA 1
ATOM 1885 C C . SER A 1 234 ? 20.043 -5.555 27.089 1.00 65.38 234 SER A C 1
ATOM 1887 O O . SER A 1 234 ? 19.730 -5.934 28.218 1.00 65.38 234 SER A O 1
ATOM 1889 N N . ALA A 1 235 ? 19.132 -5.286 26.147 1.00 68.25 235 ALA A N 1
ATOM 1890 C CA . ALA A 1 235 ? 17.708 -5.548 26.337 1.00 68.25 235 ALA A CA 1
ATOM 1891 C C . ALA A 1 235 ? 17.443 -7.052 26.516 1.00 68.25 235 ALA A C 1
ATOM 1893 O O . ALA A 1 235 ? 18.152 -7.895 25.962 1.00 68.25 235 ALA A O 1
ATOM 1894 N N . ASP A 1 236 ? 16.413 -7.391 27.295 1.00 66.06 236 ASP A N 1
ATOM 1895 C CA . ASP A 1 236 ? 16.119 -8.784 27.660 1.00 66.06 236 ASP A CA 1
ATOM 1896 C C . ASP A 1 236 ? 15.546 -9.616 26.496 1.00 66.06 236 ASP A C 1
ATOM 1898 O O . ASP A 1 236 ? 15.495 -10.847 26.562 1.00 66.06 236 ASP A O 1
ATOM 1902 N N . ASP A 1 237 ? 15.201 -8.937 25.402 1.00 66.81 237 ASP A N 1
ATOM 1903 C CA . ASP A 1 237 ? 14.625 -9.503 24.185 1.00 66.81 237 ASP A CA 1
ATOM 1904 C C . ASP A 1 237 ? 15.619 -10.392 23.413 1.00 66.81 237 ASP A C 1
ATOM 1906 O O . ASP A 1 237 ? 15.211 -11.239 22.617 1.00 66.81 237 ASP A O 1
ATOM 1910 N N . TYR A 1 238 ? 16.931 -10.248 23.650 1.00 71.00 238 TYR A N 1
ATOM 1911 C CA . TYR A 1 238 ? 17.981 -10.973 22.927 1.00 71.00 238 TYR A CA 1
ATOM 1912 C C . TYR A 1 238 ? 18.571 -12.134 23.729 1.00 71.00 238 TYR A C 1
ATOM 1914 O O . TYR A 1 238 ? 18.859 -12.035 24.926 1.00 71.00 238 TYR A O 1
ATOM 1922 N N . CYS A 1 239 ? 18.862 -13.247 23.053 1.00 73.19 239 CYS A N 1
ATOM 1923 C CA . CYS A 1 239 ? 19.634 -14.315 23.675 1.00 73.19 239 CYS A CA 1
ATOM 1924 C C . CYS A 1 239 ? 21.133 -13.975 23.679 1.00 73.19 239 CYS A C 1
ATOM 1926 O O . CYS A 1 239 ? 21.846 -14.213 22.703 1.00 73.19 239 CYS A O 1
ATOM 1928 N N . LYS A 1 240 ? 21.636 -13.470 24.812 1.00 78.88 240 LYS A N 1
ATOM 1929 C CA . LYS A 1 240 ? 23.059 -13.124 25.006 1.00 78.88 240 LYS A CA 1
ATOM 1930 C C . LYS A 1 240 ? 24.014 -14.271 24.666 1.00 78.88 240 LYS A C 1
ATOM 1932 O O . LYS A 1 240 ? 25.013 -14.085 23.977 1.00 78.88 240 LYS A O 1
ATOM 1937 N N . TYR A 1 241 ? 23.660 -15.479 25.093 1.00 76.06 241 TYR A N 1
ATOM 1938 C CA . TYR A 1 241 ? 24.402 -16.705 24.812 1.00 76.06 241 TYR A CA 1
ATOM 1939 C C . TYR A 1 241 ? 24.556 -16.944 23.301 1.00 76.06 241 TYR A C 1
ATOM 1941 O O . TYR A 1 241 ? 25.649 -17.228 22.807 1.00 76.06 241 TYR A O 1
ATOM 1949 N N . PHE A 1 242 ? 23.486 -16.726 22.533 1.00 76.81 242 PHE A N 1
ATOM 1950 C CA . PHE A 1 242 ? 23.530 -16.839 21.079 1.00 76.81 242 PHE A CA 1
ATOM 1951 C C . PHE A 1 242 ? 24.378 -15.746 20.416 1.00 76.81 242 PHE A C 1
ATOM 1953 O O . PHE A 1 242 ? 25.151 -16.058 19.508 1.00 76.81 242 PHE A O 1
ATOM 1960 N N . LEU A 1 243 ? 24.298 -14.498 20.893 1.00 77.38 243 LEU A N 1
ATOM 1961 C CA . LEU A 1 243 ? 25.099 -13.382 20.370 1.00 77.38 243 LEU A CA 1
ATOM 1962 C C . LEU A 1 243 ? 26.607 -13.643 20.513 1.00 77.38 243 LEU A C 1
ATOM 1964 O O . LEU A 1 243 ? 27.369 -13.481 19.555 1.00 77.38 243 LEU A O 1
ATOM 1968 N N . VAL A 1 244 ? 27.029 -14.155 21.673 1.00 76.69 244 VAL A N 1
ATOM 1969 C CA . VAL A 1 244 ? 28.433 -14.517 21.950 1.00 76.69 244 VAL A CA 1
ATOM 1970 C C . VAL A 1 244 ? 28.849 -15.809 21.228 1.00 76.69 244 VAL A C 1
ATOM 1972 O O . VAL A 1 244 ? 30.033 -16.044 20.987 1.00 76.69 244 VAL A O 1
ATOM 1975 N N . GLY A 1 245 ? 27.881 -16.598 20.758 1.00 71.56 245 GLY A N 1
ATOM 1976 C CA . GLY A 1 245 ? 28.101 -17.705 19.831 1.00 71.56 245 GLY A CA 1
ATOM 1977 C C . GLY A 1 245 ? 27.899 -19.099 20.383 1.00 71.56 245 GLY A C 1
ATOM 1978 O O . GLY A 1 245 ? 28.199 -20.061 19.681 1.00 71.56 245 GLY A O 1
ATOM 1979 N N . TYR A 1 246 ? 27.366 -19.212 21.592 1.00 68.69 246 TYR A N 1
ATOM 1980 C CA . TYR A 1 246 ? 27.081 -20.485 22.228 1.00 68.69 246 TYR A CA 1
ATOM 1981 C C . TYR A 1 246 ? 25.737 -20.401 22.945 1.00 68.69 246 TYR A C 1
ATOM 1983 O O . TYR A 1 246 ? 25.668 -19.843 24.031 1.00 68.69 246 TYR A O 1
ATOM 1991 N N . CYS A 1 247 ? 24.669 -20.950 22.354 1.00 69.12 247 CYS A N 1
ATOM 1992 C CA . CYS A 1 247 ? 23.370 -21.070 23.020 1.00 69.12 247 CYS A CA 1
ATOM 1993 C C . CYS A 1 247 ? 23.171 -22.500 23.555 1.00 69.12 247 CYS A C 1
ATOM 1995 O O . CYS A 1 247 ? 23.031 -23.415 22.741 1.00 69.12 247 CYS A O 1
ATOM 1997 N N . PRO A 1 248 ? 23.085 -22.707 24.885 1.00 61.41 248 PRO A N 1
ATOM 1998 C CA . PRO A 1 248 ? 22.922 -24.035 25.482 1.00 61.41 248 PRO A CA 1
ATOM 1999 C C . PRO A 1 248 ? 21.684 -24.790 24.981 1.00 61.41 248 PRO A C 1
ATOM 2001 O O . PRO A 1 248 ? 21.742 -26.002 24.801 1.00 61.41 248 PRO A O 1
ATOM 2004 N N . GLY A 1 249 ? 20.580 -24.079 24.716 1.00 62.94 249 GLY A N 1
ATOM 2005 C CA . GLY A 1 249 ? 19.350 -24.683 24.195 1.00 62.94 249 GLY A CA 1
ATOM 2006 C C . GLY A 1 249 ? 19.545 -25.294 22.807 1.00 62.94 249 GLY A C 1
ATOM 2007 O O . GLY A 1 249 ? 19.148 -26.428 22.573 1.00 62.94 249 GLY A O 1
ATOM 2008 N N . LYS A 1 250 ? 20.259 -24.590 21.919 1.00 58.31 250 LYS A N 1
ATOM 2009 C CA . LYS A 1 250 ? 20.515 -25.055 20.549 1.00 58.31 250 LYS A CA 1
ATOM 2010 C C . LYS A 1 250 ? 21.495 -26.236 20.510 1.00 58.31 250 LYS A C 1
ATOM 2012 O O . LYS A 1 250 ? 21.328 -27.136 19.697 1.00 58.31 250 LYS A O 1
ATOM 2017 N N . THR A 1 251 ? 22.491 -26.251 21.399 1.00 57.44 251 THR A N 1
ATOM 2018 C CA . THR A 1 251 ? 23.512 -27.315 21.462 1.00 57.44 251 THR A CA 1
ATOM 2019 C C . THR A 1 251 ? 22.981 -28.615 22.075 1.00 57.44 251 THR A C 1
ATOM 2021 O O . THR A 1 251 ? 23.439 -29.693 21.711 1.00 57.44 251 THR A O 1
ATOM 2024 N N . LEU A 1 252 ? 22.013 -28.539 22.996 1.00 56.34 252 LEU A N 1
ATOM 2025 C CA . LEU A 1 252 ? 21.473 -29.709 23.704 1.00 56.34 252 LEU A CA 1
ATOM 2026 C C . LEU A 1 252 ? 20.302 -30.397 22.984 1.00 56.34 252 LEU A C 1
ATOM 2028 O O . LEU A 1 252 ? 19.709 -31.312 23.553 1.00 56.34 252 LEU A O 1
ATOM 2032 N N . GLY A 1 253 ? 19.933 -29.957 21.774 1.00 50.78 253 GLY A N 1
ATOM 2033 C CA . GLY A 1 253 ? 18.836 -30.548 20.991 1.00 50.78 253 GLY A CA 1
ATOM 2034 C C . GLY A 1 253 ? 17.462 -30.473 21.666 1.00 50.78 253 GLY A C 1
ATOM 2035 O O . GLY A 1 253 ? 16.504 -31.078 21.196 1.00 50.78 253 GLY A O 1
ATOM 2036 N N . ARG A 1 254 ? 17.351 -29.736 22.775 1.00 47.91 254 ARG A N 1
ATOM 2037 C CA . ARG A 1 254 ? 16.071 -29.379 23.370 1.00 47.91 254 ARG A CA 1
ATOM 2038 C C . ARG A 1 254 ? 15.587 -28.167 22.594 1.00 47.91 254 ARG A C 1
ATOM 2040 O O . ARG A 1 254 ? 16.282 -27.152 22.575 1.00 47.91 254 ARG A O 1
ATOM 2047 N N . GLU A 1 255 ? 14.408 -28.251 21.985 1.00 46.44 255 GLU A N 1
ATOM 2048 C CA . GLU A 1 255 ? 13.627 -27.067 21.622 1.00 46.44 255 GLU A CA 1
ATOM 2049 C C . GLU A 1 255 ? 13.282 -26.336 22.921 1.00 46.44 255 GLU A C 1
ATOM 2051 O O . GLU A 1 255 ? 12.190 -26.433 23.468 1.00 46.44 255 GLU A O 1
ATOM 2056 N N . VAL A 1 256 ? 14.270 -25.663 23.503 1.00 45.19 256 VAL A N 1
ATOM 2057 C CA . VAL A 1 256 ? 14.011 -24.703 24.553 1.00 45.19 256 VAL A CA 1
ATOM 2058 C C . VAL A 1 256 ? 13.287 -23.594 23.819 1.00 45.19 256 VAL A C 1
ATOM 2060 O O . VAL A 1 256 ? 13.906 -22.889 23.017 1.00 45.19 256 VAL A O 1
ATOM 2063 N N . GLU A 1 257 ? 11.981 -23.493 24.059 1.00 46.59 257 GLU A N 1
ATOM 2064 C CA . GLU A 1 257 ? 11.153 -22.320 23.790 1.00 46.59 257 GLU A CA 1
ATOM 2065 C C . GLU A 1 257 ? 11.767 -21.128 24.526 1.00 46.59 257 GLU A C 1
ATOM 2067 O O . GLU A 1 257 ? 11.343 -20.675 25.586 1.00 46.59 257 GLU A O 1
ATOM 2072 N N . SER A 1 258 ? 12.888 -20.662 24.003 1.00 49.50 258 SER A N 1
ATOM 2073 C CA . SER A 1 258 ? 13.502 -19.444 24.439 1.00 49.50 258 SER A CA 1
ATOM 2074 C C . SER A 1 258 ? 12.665 -18.345 23.816 1.00 49.50 258 SER A C 1
ATOM 2076 O O . SER A 1 258 ? 12.742 -18.116 22.612 1.00 49.50 258 SER A O 1
ATOM 2078 N N . ASN A 1 259 ? 11.898 -17.635 24.642 1.00 58.62 259 ASN A N 1
ATOM 2079 C CA . ASN A 1 259 ? 11.190 -16.409 24.257 1.00 58.62 259 ASN A CA 1
ATOM 2080 C C . ASN A 1 259 ? 12.138 -15.269 23.815 1.00 58.62 259 ASN A C 1
ATOM 2082 O O . ASN A 1 259 ? 11.703 -14.132 23.679 1.00 58.62 259 ASN A O 1
ATOM 2086 N N . LYS A 1 260 ? 13.436 -15.551 23.622 1.00 64.50 260 LYS A N 1
ATOM 2087 C CA . LYS A 1 260 ? 14.484 -14.588 23.287 1.00 64.50 260 LYS A CA 1
ATOM 2088 C C . LYS A 1 260 ? 14.956 -14.773 21.848 1.00 64.50 260 LYS A C 1
ATOM 2090 O O . LYS A 1 260 ? 15.044 -15.892 21.338 1.00 64.50 260 LYS A O 1
ATOM 2095 N N . LEU A 1 261 ? 15.321 -13.670 21.207 1.00 62.25 261 LEU A N 1
ATOM 2096 C CA . LEU A 1 261 ? 15.674 -13.608 19.793 1.00 62.25 261 LEU A CA 1
ATOM 2097 C C . LEU A 1 261 ? 17.009 -14.317 19.493 1.00 62.25 261 LEU A C 1
ATOM 2099 O O . LEU A 1 261 ? 18.015 -14.095 20.173 1.00 62.25 261 LEU A O 1
ATOM 2103 N N . HIS A 1 262 ? 17.016 -15.147 18.445 1.00 64.31 262 HIS A N 1
ATOM 2104 C CA . HIS A 1 262 ? 18.165 -15.929 17.962 1.00 64.31 262 HIS A CA 1
ATOM 2105 C C . HIS A 1 262 ? 18.42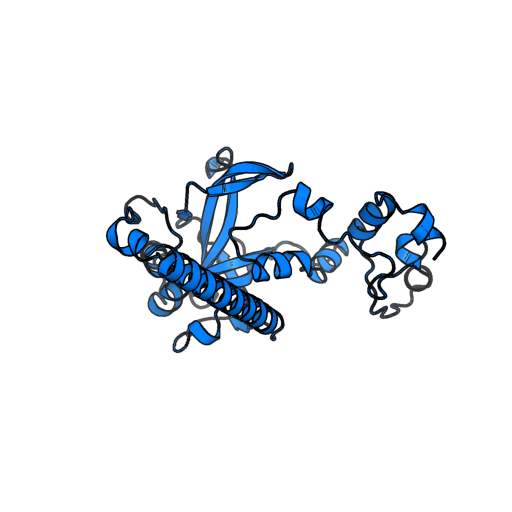1 -15.676 16.464 1.00 64.31 262 HIS A C 1
ATOM 2107 O O . HIS A 1 262 ? 18.438 -16.606 15.659 1.00 64.31 262 HIS A O 1
ATOM 2113 N N . SER A 1 263 ? 18.598 -14.410 16.080 1.00 63.25 263 SER A N 1
ATOM 2114 C CA . SER A 1 263 ? 18.806 -14.009 14.681 1.00 63.25 263 SER A CA 1
ATOM 2115 C C . SER A 1 263 ? 20.293 -13.877 14.328 1.00 63.25 263 SER A C 1
ATOM 2117 O O . SER A 1 263 ? 21.068 -13.254 15.060 1.00 63.25 263 SER A O 1
ATOM 2119 N N . ILE A 1 264 ? 20.708 -14.469 13.200 1.00 65.06 264 ILE A N 1
ATOM 2120 C CA . ILE A 1 264 ? 22.093 -14.390 12.698 1.00 65.06 264 ILE A CA 1
ATOM 2121 C C . ILE A 1 264 ? 22.442 -12.952 12.295 1.00 65.06 264 ILE A C 1
ATOM 2123 O O . ILE A 1 264 ? 23.526 -12.491 12.638 1.00 65.06 264 ILE A O 1
ATOM 2127 N N . GLY A 1 265 ? 21.510 -12.223 11.670 1.00 63.19 265 GLY A N 1
ATOM 2128 C CA . GLY A 1 265 ? 21.715 -10.817 11.304 1.00 63.19 265 GLY A CA 1
ATOM 2129 C C . GLY A 1 265 ? 21.979 -9.943 12.531 1.00 63.19 265 GLY A C 1
ATOM 2130 O O . GLY A 1 265 ? 22.965 -9.217 12.581 1.00 63.19 265 GLY A O 1
ATOM 2131 N N . VAL A 1 266 ? 21.196 -10.134 13.597 1.00 66.62 266 VAL A N 1
ATOM 2132 C CA . VAL A 1 266 ? 21.398 -9.432 14.879 1.00 66.62 266 VAL A CA 1
ATOM 2133 C C . VAL A 1 266 ? 22.753 -9.780 15.504 1.00 66.62 266 VAL A C 1
ATOM 2135 O O . VAL A 1 266 ? 23.381 -8.943 16.146 1.00 66.62 266 VAL A O 1
ATOM 2138 N N . ARG A 1 267 ? 23.257 -11.003 15.301 1.00 71.81 267 ARG A N 1
ATOM 2139 C CA . ARG A 1 267 ? 24.593 -11.407 15.760 1.00 71.81 267 ARG A CA 1
ATOM 2140 C C . ARG A 1 267 ? 25.719 -10.757 14.949 1.00 71.81 267 ARG A C 1
ATOM 2142 O O . ARG A 1 267 ? 26.779 -10.475 15.508 1.00 71.81 267 ARG A O 1
ATOM 2149 N N . GLU A 1 268 ? 25.530 -10.542 13.654 1.00 72.75 268 GLU A N 1
ATOM 2150 C CA . GLU A 1 268 ? 26.481 -9.799 12.820 1.00 72.75 268 GLU A CA 1
ATOM 2151 C C . GLU A 1 268 ? 26.501 -8.316 13.199 1.00 72.75 268 GLU A C 1
ATOM 2153 O O . GLU A 1 268 ? 27.575 -7.750 13.404 1.00 72.75 268 GLU A O 1
ATOM 2158 N N . GLU A 1 269 ? 25.329 -7.725 13.427 1.00 73.81 269 GLU A N 1
ATOM 2159 C CA . GLU A 1 269 ? 25.189 -6.355 13.928 1.00 73.81 269 GLU A CA 1
ATOM 2160 C C . GLU A 1 269 ? 25.776 -6.193 15.337 1.00 73.81 269 GLU A C 1
ATOM 2162 O O . GLU A 1 269 ? 26.463 -5.208 15.608 1.00 73.81 269 GLU A O 1
ATOM 2167 N N . PHE A 1 270 ? 25.597 -7.188 16.213 1.00 77.12 270 PHE A N 1
ATOM 2168 C CA . PHE A 1 270 ? 26.230 -7.245 17.532 1.00 77.12 270 PHE A CA 1
ATOM 2169 C C . PHE A 1 270 ? 27.756 -7.195 17.431 1.00 77.12 270 PHE A C 1
ATOM 2171 O O . PHE A 1 270 ? 28.394 -6.403 18.124 1.00 77.12 270 PHE A O 1
ATOM 2178 N N . LYS A 1 271 ? 28.350 -8.001 16.539 1.00 79.75 271 LYS A N 1
ATOM 2179 C CA . LYS A 1 271 ? 29.803 -8.005 16.289 1.00 79.75 271 LYS A CA 1
ATOM 2180 C C . LYS A 1 271 ? 30.302 -6.688 15.694 1.00 79.75 271 LYS A C 1
ATOM 2182 O O . LYS A 1 271 ? 31.437 -6.303 15.957 1.00 79.75 271 LYS A O 1
ATOM 2187 N N . ALA A 1 272 ? 29.474 -6.017 14.896 1.00 77.56 272 ALA A N 1
ATOM 2188 C CA . ALA A 1 272 ? 29.792 -4.733 14.277 1.00 77.56 272 ALA A CA 1
ATOM 2189 C C . ALA A 1 272 ? 29.533 -3.523 15.201 1.00 77.56 272 ALA A C 1
ATOM 2191 O O . ALA A 1 272 ? 29.867 -2.392 14.840 1.00 77.56 272 ALA A O 1
ATOM 2192 N N . HIS A 1 273 ? 28.940 -3.727 16.383 1.00 76.44 273 HIS A N 1
ATOM 2193 C CA . HIS A 1 273 ? 28.585 -2.640 17.288 1.00 76.44 273 HIS A CA 1
ATOM 2194 C C . HIS A 1 273 ? 29.826 -2.009 17.942 1.00 76.44 273 HIS A C 1
ATOM 2196 O O . HIS A 1 273 ? 30.719 -2.704 18.425 1.00 76.44 273 HIS A O 1
ATOM 2202 N N . LYS A 1 274 ? 29.852 -0.671 18.039 1.00 77.69 274 LYS A N 1
ATOM 2203 C CA . LYS A 1 274 ? 30.980 0.102 18.607 1.00 77.69 274 LYS A CA 1
ATOM 2204 C C . LYS A 1 274 ? 31.351 -0.331 20.033 1.00 77.69 274 LYS A C 1
ATOM 2206 O O . LYS A 1 274 ? 32.523 -0.370 20.382 1.00 77.69 274 LYS A O 1
ATOM 2211 N N . ASP A 1 275 ? 30.344 -0.704 20.819 1.00 77.12 275 ASP A N 1
ATOM 2212 C CA . ASP A 1 275 ? 30.483 -1.173 22.205 1.00 77.12 275 ASP A CA 1
ATOM 2213 C C . ASP A 1 275 ? 30.513 -2.711 22.352 1.00 77.12 275 ASP A C 1
ATOM 2215 O O . ASP A 1 275 ? 30.164 -3.231 23.412 1.00 77.12 275 ASP A O 1
ATOM 2219 N N . TYR A 1 276 ? 30.895 -3.470 21.317 1.00 78.19 276 TYR A N 1
ATOM 2220 C CA . TYR A 1 276 ? 30.911 -4.944 21.347 1.00 78.19 276 TYR A CA 1
ATOM 2221 C C . TYR A 1 276 ? 31.600 -5.527 22.598 1.00 78.19 276 TYR A C 1
ATOM 2223 O O . TYR A 1 276 ? 31.050 -6.397 23.273 1.00 78.19 276 TYR A O 1
ATOM 2231 N N . GLU A 1 277 ? 32.766 -4.992 22.972 1.00 78.62 277 GLU A N 1
ATOM 2232 C CA . GLU A 1 277 ? 33.521 -5.447 24.149 1.00 78.62 277 GLU A CA 1
ATOM 2233 C C . GLU A 1 277 ? 32.789 -5.203 25.477 1.00 78.62 277 GLU A C 1
ATOM 2235 O O . GLU A 1 277 ? 32.954 -5.972 26.426 1.00 78.62 277 GLU A O 1
ATOM 2240 N N . LYS A 1 278 ? 31.951 -4.163 25.551 1.00 77.88 278 LYS A N 1
ATOM 2241 C CA . LYS A 1 278 ? 31.114 -3.886 26.725 1.00 77.88 278 LYS A CA 1
ATOM 2242 C C . LYS A 1 278 ? 30.014 -4.936 26.853 1.00 77.88 278 LYS A C 1
ATOM 2244 O O . LYS A 1 278 ? 29.817 -5.469 27.940 1.00 77.88 278 LYS A O 1
ATOM 2249 N N . TYR A 1 279 ? 29.335 -5.256 25.752 1.00 73.88 279 TYR A N 1
ATOM 2250 C CA . TYR A 1 279 ? 28.243 -6.229 25.769 1.00 73.88 279 TYR A CA 1
ATOM 2251 C C . TYR A 1 279 ? 28.720 -7.676 25.913 1.00 73.88 279 TYR A C 1
ATOM 2253 O O . TYR A 1 279 ? 28.044 -8.489 26.532 1.00 73.88 279 TYR A O 1
ATOM 2261 N N . LYS A 1 280 ? 29.906 -8.012 25.396 1.00 74.25 280 LYS A N 1
ATOM 2262 C CA . LYS A 1 280 ? 30.500 -9.347 25.569 1.00 74.25 280 LYS A CA 1
ATOM 2263 C C . LYS A 1 280 ? 30.754 -9.697 27.043 1.00 74.25 280 LYS A C 1
ATOM 2265 O O . LYS A 1 280 ? 30.804 -10.874 27.389 1.00 74.25 280 LYS A O 1
ATOM 2270 N N . ARG A 1 281 ? 30.945 -8.686 27.899 1.00 66.31 281 ARG A N 1
ATOM 2271 C CA . ARG A 1 281 ? 31.215 -8.839 29.339 1.00 66.31 281 ARG A CA 1
ATOM 2272 C C . ARG A 1 281 ? 29.952 -8.811 30.215 1.00 66.31 281 ARG A C 1
ATOM 2274 O O . ARG A 1 281 ? 30.079 -9.034 31.416 1.00 66.31 281 ARG A O 1
ATOM 2281 N N . SER A 1 282 ? 28.779 -8.507 29.647 1.00 59.62 282 SER A N 1
ATOM 2282 C CA . SER A 1 282 ? 27.488 -8.334 30.348 1.00 59.62 282 SER A CA 1
ATOM 2283 C C . SER A 1 282 ? 26.534 -9.508 30.173 1.00 59.62 282 SER A C 1
ATOM 2285 O O . SER A 1 282 ? 25.597 -9.641 30.993 1.00 59.62 282 SER A O 1
#